Protein AF-A0A2M7XCC7-F1 (afdb_monomer)

Solvent-accessible surface area (backbone atoms only — not comparable to full-atom values): 16297 Å² total; per-residue (Å²): 98,42,43,76,58,73,60,36,47,63,68,57,46,68,71,73,46,65,70,34,27,35,33,34,63,48,34,37,63,40,42,64,47,74,39,83,90,59,36,34,39,36,31,23,41,64,35,72,73,62,37,83,83,49,57,28,32,24,52,46,46,44,51,40,42,47,73,37,49,55,54,71,61,25,76,86,68,84,54,78,68,50,70,41,33,38,71,46,49,73,50,51,28,44,35,52,38,38,66,77,42,32,85,67,49,32,76,66,74,48,67,53,52,53,52,52,53,55,49,50,33,59,32,57,44,44,71,36,53,43,75,64,65,72,81,40,64,66,57,16,28,47,50,46,34,43,38,57,42,47,55,35,48,73,71,50,53,59,79,68,41,50,43,67,62,41,48,52,35,32,54,56,30,37,54,36,47,53,31,36,63,68,77,65,46,62,68,48,85,78,50,32,47,61,47,81,77,46,78,59,88,70,32,36,32,31,34,68,71,24,94,41,20,41,27,48,38,30,67,70,62,52,43,23,37,33,39,45,47,76,45,96,87,73,26,28,35,44,39,41,38,43,44,60,76,91,82,44,91,62,67,46,52,62,51,35,52,53,49,27,73,76,39,60,72,20,40,51,47,69,34,74,45,42,31,26,12,84,93,40,78,21,29,87,56,51,73,67,60,47,49,52,52,52,52,53,49,39,59,75,69,64,63,69,71,131

Mean predicted aligned error: 4.24 Å

Organism: NCBI:txid1975035

Foldseek 3Di:
DQQLDAAAAPVCCLVVDQQQEEEFERNHQADWDADLVSNYTYQYQFHDDQLVVDFQSLVVLLVVLLVCSVCSSQVPVPHDHHYDDNAQAPSVLSSVLCVVVVVVSNVVPQVLNVLQSVVCRVCVSQVLQDQDDQPPQSNQLNCQLQVLVQVCVVVLVRVVSDPVSSVVSSVSSSVLSVCSSVVNTDGDGFDQDWAFPDDAQLETEIETPTPNVSNVCNVVVRQWYWYWDAHPVRAIKIKTFGHPVPPFDDQQVQLQVVVCVVPVQLPWDTDRGIIISPVGPHHPDDPVRSVVSSNVSCVVVVRHRD

Structure (mmCIF, N/CA/C/O backbone):
data_AF-A0A2M7XCC7-F1
#
_entry.id   AF-A0A2M7XCC7-F1
#
loop_
_atom_site.group_PDB
_atom_site.id
_atom_site.type_symbol
_atom_site.label_atom_id
_atom_site.label_alt_id
_atom_site.label_comp_id
_atom_site.label_asym_id
_atom_site.label_entity_id
_atom_site.label_seq_id
_atom_site.pdbx_PDB_ins_code
_atom_site.Cartn_x
_atom_site.Cartn_y
_atom_site.Cartn_z
_atom_site.occupancy
_atom_site.B_iso_or_equiv
_atom_site.auth_seq_id
_atom_site.auth_comp_id
_atom_site.auth_asym_id
_atom_site.auth_atom_id
_atom_site.pdbx_PDB_model_num
ATOM 1 N N . MET A 1 1 ? 14.513 4.411 -1.130 1.00 94.12 1 MET A N 1
ATOM 2 C CA . MET A 1 1 ? 13.736 4.013 0.065 1.00 94.12 1 MET A CA 1
ATOM 3 C C . MET A 1 1 ? 14.038 4.968 1.201 1.00 94.12 1 MET A C 1
ATOM 5 O O . MET A 1 1 ? 15.196 5.079 1.578 1.00 94.12 1 MET A O 1
ATOM 9 N N . GLU A 1 2 ? 13.027 5.642 1.743 1.00 95.38 2 GLU A N 1
ATOM 10 C CA . GLU A 1 2 ? 13.169 6.549 2.893 1.00 95.38 2 GLU A CA 1
ATOM 11 C C . GLU A 1 2 ? 12.042 6.327 3.929 1.00 95.38 2 GLU A C 1
ATOM 13 O O . GLU A 1 2 ? 11.215 7.210 4.157 1.00 95.38 2 GLU A O 1
ATOM 18 N N . PRO A 1 3 ? 11.978 5.151 4.579 1.00 92.25 3 PRO A N 1
ATOM 19 C CA . PRO A 1 3 ? 10.887 4.784 5.498 1.00 92.25 3 PRO A CA 1
ATOM 20 C C . PRO A 1 3 ? 10.774 5.661 6.756 1.00 92.25 3 PRO A C 1
ATOM 22 O O . PRO A 1 3 ? 9.736 5.703 7.420 1.00 92.25 3 PRO A O 1
ATOM 25 N N . THR A 1 4 ? 11.834 6.388 7.110 1.00 91.25 4 THR A N 1
ATOM 26 C CA . THR A 1 4 ? 11.829 7.343 8.227 1.00 91.25 4 THR A CA 1
ATOM 27 C C . THR A 1 4 ? 11.300 8.718 7.834 1.00 91.25 4 THR A C 1
ATOM 29 O O . THR A 1 4 ? 10.984 9.515 8.721 1.00 91.25 4 THR A O 1
ATOM 32 N N . ARG A 1 5 ? 11.179 9.015 6.533 1.00 90.31 5 ARG A N 1
ATOM 33 C CA . ARG A 1 5 ? 10.770 10.337 6.072 1.00 90.31 5 ARG A CA 1
ATOM 34 C C . ARG A 1 5 ? 9.254 10.500 6.174 1.00 90.31 5 ARG A C 1
ATOM 36 O O . ARG A 1 5 ? 8.508 9.692 5.616 1.00 90.31 5 ARG A O 1
ATOM 43 N N . PRO A 1 6 ? 8.770 11.548 6.861 1.00 87.56 6 PRO A N 1
ATOM 44 C CA . PRO A 1 6 ? 7.350 11.853 6.858 1.00 87.56 6 PRO A CA 1
ATOM 45 C C . PRO A 1 6 ? 6.895 12.289 5.454 1.00 87.56 6 PRO A C 1
ATOM 47 O O . PRO A 1 6 ? 7.698 12.859 4.708 1.00 87.56 6 PRO A O 1
ATOM 50 N N . PRO A 1 7 ? 5.611 12.085 5.103 1.00 89.56 7 PRO A N 1
ATOM 51 C CA . PRO A 1 7 ? 5.067 12.562 3.837 1.00 89.56 7 PRO A CA 1
ATOM 52 C C . PRO A 1 7 ? 5.284 14.067 3.660 1.00 89.56 7 PRO A C 1
ATOM 54 O O . PRO A 1 7 ? 5.027 14.849 4.579 1.00 89.56 7 PRO A O 1
ATOM 57 N N . MET A 1 8 ? 5.730 14.482 2.477 1.00 93.88 8 MET A N 1
ATOM 58 C CA . MET A 1 8 ? 5.941 15.896 2.148 1.00 93.88 8 MET A CA 1
ATOM 59 C C . MET A 1 8 ? 4.836 16.448 1.251 1.00 93.88 8 MET A C 1
ATOM 61 O O . MET A 1 8 ? 4.113 15.696 0.612 1.00 93.88 8 MET A O 1
ATOM 65 N N . ASN A 1 9 ? 4.682 17.770 1.186 1.00 95.81 9 ASN A N 1
ATOM 66 C CA . ASN A 1 9 ? 3.777 18.373 0.204 1.00 95.81 9 ASN A CA 1
ATOM 67 C C . ASN A 1 9 ? 4.432 18.449 -1.190 1.00 95.81 9 ASN A C 1
ATOM 69 O O . ASN A 1 9 ? 5.653 18.359 -1.326 1.00 95.81 9 ASN A O 1
ATOM 73 N N . TRP A 1 10 ? 3.606 18.643 -2.220 1.00 97.38 10 TRP A N 1
ATOM 74 C CA . TRP A 1 10 ? 4.036 18.655 -3.622 1.00 97.38 10 TRP A CA 1
ATOM 75 C C . TRP A 1 10 ? 5.076 19.734 -3.954 1.00 97.38 10 TRP A C 1
ATOM 77 O O . TRP A 1 10 ? 6.045 19.471 -4.665 1.00 97.38 10 TRP A O 1
ATOM 87 N N . GLU A 1 11 ? 4.922 20.942 -3.413 1.00 97.50 11 GLU A N 1
ATOM 88 C CA . GLU A 1 11 ? 5.869 22.032 -3.673 1.00 97.50 11 GLU A CA 1
ATOM 89 C C . GLU A 1 11 ? 7.234 21.754 -3.033 1.00 97.50 11 GLU A C 1
ATOM 91 O O . GLU A 1 11 ? 8.274 21.989 -3.650 1.00 97.50 11 GLU A O 1
ATOM 96 N N . ALA A 1 12 ? 7.247 21.172 -1.831 1.00 97.25 12 ALA A N 1
ATOM 97 C CA . ALA A 1 12 ? 8.473 20.729 -1.183 1.00 97.25 12 ALA A CA 1
ATOM 98 C C . ALA A 1 12 ? 9.170 19.631 -1.997 1.00 97.25 12 ALA A C 1
ATOM 100 O O . ALA A 1 12 ? 10.386 19.696 -2.157 1.00 97.25 12 ALA A O 1
ATOM 101 N N . PHE A 1 13 ? 8.417 18.679 -2.555 1.00 97.94 13 PHE A N 1
ATOM 102 C CA . PHE A 1 13 ? 8.963 17.618 -3.404 1.00 97.94 13 PHE A CA 1
ATOM 103 C C . PHE A 1 13 ? 9.680 18.180 -4.632 1.00 97.94 13 PHE A C 1
ATOM 105 O O . PHE A 1 13 ? 10.870 17.929 -4.794 1.00 97.94 13 PHE A O 1
ATOM 112 N N . LYS A 1 14 ? 9.013 19.030 -5.423 1.00 97.69 14 LYS A N 1
ATOM 113 C CA . LYS A 1 14 ? 9.625 19.674 -6.601 1.00 97.69 14 LYS A CA 1
ATOM 114 C C . LYS A 1 14 ? 10.847 20.532 -6.271 1.00 97.69 14 LYS A C 1
ATOM 116 O O . LYS A 1 14 ? 11.717 20.713 -7.115 1.00 97.69 14 LYS A O 1
ATOM 121 N N . THR A 1 15 ? 10.876 21.124 -5.078 1.00 97.25 15 THR A N 1
ATOM 122 C CA . THR A 1 15 ? 11.964 22.025 -4.671 1.00 97.25 15 THR A CA 1
ATOM 123 C C . THR A 1 15 ? 13.172 21.262 -4.133 1.00 97.25 15 THR A C 1
ATOM 125 O O . THR A 1 15 ? 14.305 21.689 -4.327 1.00 97.25 15 THR A O 1
ATOM 128 N N . GLN A 1 16 ? 12.937 20.168 -3.405 1.00 97.19 16 GLN A N 1
ATOM 129 C CA . GLN A 1 16 ? 13.980 19.438 -2.681 1.00 97.19 16 GLN A CA 1
ATOM 130 C C . GLN A 1 16 ? 14.526 18.241 -3.458 1.00 97.19 16 GLN A C 1
ATOM 132 O O . GLN A 1 16 ? 15.654 17.830 -3.194 1.00 97.19 16 GLN A O 1
ATOM 137 N N . MET A 1 17 ? 13.735 17.663 -4.363 1.00 97.44 17 MET A N 1
ATOM 138 C CA . MET A 1 17 ? 14.146 16.506 -5.149 1.00 97.44 17 MET A CA 1
ATOM 139 C C . MET A 1 17 ? 14.753 16.933 -6.485 1.00 97.44 17 MET A C 1
ATOM 141 O O . MET A 1 17 ? 14.379 17.967 -7.044 1.00 97.44 17 MET A O 1
ATOM 145 N N . PRO A 1 18 ? 15.716 16.161 -7.010 1.00 96.88 18 PRO A N 1
ATOM 146 C CA . PRO A 1 18 ? 16.275 16.420 -8.328 1.00 96.88 18 PRO A CA 1
ATOM 147 C C . PRO A 1 18 ? 15.218 16.250 -9.428 1.00 96.88 18 PRO A C 1
ATOM 149 O O . PRO A 1 18 ? 14.250 15.503 -9.283 1.00 96.88 18 PRO A O 1
ATOM 152 N N . ARG A 1 19 ? 15.450 16.893 -10.578 1.00 96.00 19 ARG A N 1
ATOM 153 C CA . ARG A 1 19 ? 14.701 16.652 -11.823 1.00 96.00 19 ARG A CA 1
ATOM 154 C C . ARG A 1 19 ? 14.618 15.141 -12.108 1.00 96.00 19 ARG A C 1
ATOM 156 O O . ARG A 1 19 ? 15.577 14.430 -11.829 1.00 96.00 19 ARG A O 1
ATOM 163 N N . ARG A 1 20 ? 13.524 14.678 -12.730 1.00 97.00 20 ARG A N 1
ATOM 164 C CA . ARG A 1 20 ? 13.244 13.246 -13.006 1.00 97.00 20 ARG A CA 1
ATOM 165 C C . ARG A 1 20 ? 12.959 12.439 -11.737 1.00 97.00 20 ARG A C 1
ATOM 167 O O . ARG A 1 20 ? 13.352 11.280 -11.626 1.00 97.00 20 ARG A O 1
ATOM 174 N N . SER A 1 21 ? 12.265 13.063 -10.788 1.00 98.12 21 SER A N 1
ATOM 175 C CA . SER A 1 21 ? 11.851 12.412 -9.547 1.00 98.12 21 SER A CA 1
ATOM 176 C C . SER A 1 21 ? 10.403 11.945 -9.601 1.00 98.12 21 SER A C 1
ATOM 178 O O . SER A 1 21 ? 9.500 12.690 -9.983 1.00 98.12 21 SER A O 1
ATOM 180 N N . ILE A 1 22 ? 10.178 10.713 -9.157 1.00 98.69 22 ILE A N 1
ATOM 181 C CA . ILE A 1 22 ? 8.866 10.082 -9.056 1.00 98.69 22 ILE A CA 1
ATOM 182 C C . ILE A 1 22 ? 8.609 9.740 -7.591 1.00 98.69 22 ILE A C 1
ATOM 184 O O . ILE A 1 22 ? 9.345 8.953 -7.005 1.00 98.69 22 ILE A O 1
ATOM 188 N N . ALA A 1 23 ? 7.572 10.320 -6.998 1.00 98.38 23 ALA A N 1
ATOM 189 C CA . ALA A 1 23 ? 7.059 9.922 -5.695 1.00 98.38 23 ALA A CA 1
ATOM 190 C C . ALA A 1 23 ? 5.989 8.842 -5.855 1.00 98.38 23 ALA A C 1
ATOM 192 O O . ALA A 1 23 ? 5.170 8.902 -6.775 1.00 98.38 23 ALA A O 1
ATOM 193 N N . VAL A 1 24 ? 5.997 7.875 -4.942 1.00 97.44 24 VAL A N 1
ATOM 194 C CA . VAL A 1 24 ? 5.058 6.755 -4.933 1.00 97.44 24 VAL A CA 1
ATOM 195 C C . VAL A 1 24 ? 4.422 6.614 -3.554 1.00 97.44 24 VAL A C 1
ATOM 197 O O . VAL A 1 24 ? 5.097 6.729 -2.530 1.00 97.44 24 VAL A O 1
ATOM 200 N N . ASP A 1 25 ? 3.122 6.357 -3.567 1.00 93.62 25 ASP A N 1
ATOM 201 C CA . ASP A 1 25 ? 2.304 5.829 -2.482 1.00 93.62 25 ASP A CA 1
ATOM 202 C C . ASP A 1 25 ? 2.473 6.530 -1.125 1.00 93.62 25 ASP A C 1
ATOM 204 O O . ASP A 1 25 ? 2.957 6.019 -0.112 1.00 93.62 25 ASP A O 1
ATOM 208 N N . GLY A 1 26 ? 2.067 7.794 -1.105 1.00 90.88 26 GLY A N 1
ATOM 209 C CA . GLY A 1 26 ? 2.053 8.607 0.097 1.00 90.88 26 GLY A CA 1
ATOM 210 C C . GLY A 1 26 ? 3.433 9.083 0.548 1.00 90.88 26 GLY A C 1
ATOM 211 O O . GLY A 1 26 ? 3.539 9.582 1.672 1.00 90.88 26 GLY A O 1
ATOM 212 N N . PHE A 1 27 ? 4.473 8.979 -0.289 1.00 95.38 27 PHE A N 1
ATOM 213 C CA . PHE A 1 27 ? 5.706 9.756 -0.114 1.00 95.38 27 PHE A CA 1
ATOM 214 C C . PHE A 1 27 ? 5.421 11.267 -0.203 1.00 95.38 27 PHE A C 1
ATOM 216 O O . PHE A 1 27 ? 5.926 12.060 0.598 1.00 95.38 27 PHE A O 1
ATOM 223 N N . VAL A 1 28 ? 4.537 11.659 -1.126 1.00 95.75 28 VAL A N 1
ATOM 224 C CA . VAL A 1 28 ? 3.957 13.004 -1.202 1.00 95.75 28 VAL A CA 1
ATOM 225 C C . VAL A 1 28 ? 2.496 12.948 -0.756 1.00 95.75 28 VAL A C 1
ATOM 227 O O . VAL A 1 28 ? 1.711 12.146 -1.247 1.00 95.75 28 VAL A O 1
ATOM 230 N N . ASN A 1 29 ? 2.115 13.829 0.166 1.00 91.38 29 ASN A N 1
ATOM 231 C CA . ASN A 1 29 ? 0.739 14.016 0.616 1.00 91.38 29 ASN A CA 1
ATOM 232 C C . ASN A 1 29 ? -0.019 14.948 -0.344 1.00 91.38 29 ASN A C 1
ATOM 234 O O . ASN A 1 29 ? -0.296 16.108 -0.027 1.00 91.38 29 ASN A O 1
ATOM 238 N N . ALA A 1 30 ? -0.284 14.456 -1.549 1.00 92.94 30 ALA A N 1
ATOM 239 C CA . ALA A 1 30 ? -1.062 15.134 -2.577 1.00 92.94 30 ALA A CA 1
ATOM 240 C C . ALA A 1 30 ? -1.742 14.084 -3.469 1.00 92.94 30 ALA A C 1
ATOM 242 O O . ALA A 1 30 ? -1.208 12.981 -3.592 1.00 92.94 30 ALA A O 1
ATOM 243 N N . PRO A 1 31 ? -2.877 14.412 -4.117 1.00 93.38 31 PRO A N 1
ATOM 244 C CA . PRO A 1 31 ? -3.423 13.557 -5.169 1.00 93.38 31 PRO A CA 1
ATOM 245 C C . PRO A 1 31 ? -2.406 13.332 -6.301 1.00 93.38 31 PRO A C 1
ATOM 247 O O . PRO A 1 31 ? -1.411 14.066 -6.383 1.00 93.38 31 PRO A O 1
ATOM 250 N N . PRO A 1 32 ? -2.673 12.384 -7.219 1.00 95.75 32 PRO A N 1
ATOM 251 C CA . PRO A 1 32 ? -1.874 12.215 -8.424 1.00 95.75 32 PRO A CA 1
ATOM 252 C C . PRO A 1 32 ? -1.669 13.537 -9.154 1.00 95.75 32 PRO A C 1
ATOM 254 O O . PRO A 1 32 ? -2.629 14.241 -9.484 1.00 95.75 32 PRO A O 1
ATOM 257 N N . CYS A 1 33 ? -0.413 13.886 -9.401 1.00 96.69 33 CYS A N 1
ATOM 258 C CA . CYS A 1 33 ? -0.049 15.124 -10.074 1.00 96.69 33 CYS A CA 1
ATOM 259 C C . CYS A 1 33 ? 1.326 15.006 -10.731 1.00 96.69 33 CYS A C 1
ATOM 261 O O . CYS A 1 33 ? 2.118 14.115 -10.423 1.00 96.69 33 CYS A O 1
ATOM 263 N N . TYR A 1 34 ? 1.599 15.900 -11.677 1.00 98.00 34 TYR A N 1
ATOM 264 C CA . TYR A 1 34 ? 2.867 15.933 -12.388 1.00 98.00 34 TYR A CA 1
ATOM 265 C C . TYR A 1 34 ? 3.212 17.350 -12.844 1.00 98.00 34 TYR A C 1
ATOM 267 O O . TYR A 1 34 ? 2.345 18.214 -12.981 1.00 98.00 34 TYR A O 1
ATOM 275 N N . ASP A 1 35 ? 4.496 17.573 -13.097 1.00 97.88 35 ASP A N 1
ATOM 276 C CA . ASP A 1 35 ? 5.037 18.779 -13.711 1.00 97.88 35 ASP A CA 1
ATOM 277 C C . ASP A 1 35 ? 6.037 18.365 -14.794 1.00 97.88 35 ASP A C 1
ATOM 279 O O . ASP A 1 35 ? 7.115 17.844 -14.507 1.00 97.88 35 ASP A O 1
ATOM 283 N N . LEU A 1 36 ? 5.675 18.601 -16.057 1.00 96.38 36 LEU A N 1
ATOM 284 C CA . LEU A 1 36 ? 6.498 18.224 -17.207 1.00 96.38 36 LEU A CA 1
ATOM 285 C C . LEU A 1 36 ? 7.754 19.089 -17.353 1.00 96.38 36 LEU A C 1
ATOM 287 O O . LEU A 1 36 ? 8.751 18.624 -17.905 1.00 96.38 36 LEU A O 1
ATOM 291 N N . GLN A 1 37 ? 7.735 20.333 -16.866 1.00 93.75 37 GLN A N 1
ATOM 292 C CA . GLN A 1 37 ? 8.876 21.237 -16.983 1.00 93.75 37 GLN A CA 1
ATOM 293 C C . GLN A 1 37 ? 9.993 20.816 -16.028 1.00 93.75 37 GLN A C 1
ATOM 295 O O . GLN A 1 37 ? 11.162 20.747 -16.428 1.00 93.75 37 GLN A O 1
ATOM 300 N N . SER A 1 38 ? 9.629 20.513 -14.781 1.00 93.56 38 SER A N 1
ATOM 301 C CA . SER A 1 38 ? 10.561 20.027 -13.760 1.00 93.56 38 SER A CA 1
ATOM 302 C C . SER A 1 38 ? 10.715 18.498 -13.753 1.00 93.56 38 SER A C 1
ATOM 304 O O . SER A 1 38 ? 11.597 17.987 -13.070 1.00 93.56 38 SER A O 1
ATOM 306 N N . GLN A 1 39 ? 9.926 17.773 -14.555 1.00 97.00 39 GLN A N 1
ATOM 307 C CA . GLN A 1 39 ? 9.911 16.307 -14.651 1.00 97.00 39 GLN A CA 1
ATOM 308 C C . GLN A 1 39 ? 9.705 15.626 -13.292 1.00 97.00 39 GLN A C 1
ATOM 310 O O . GLN A 1 39 ? 10.425 14.693 -12.939 1.00 97.00 39 GLN A O 1
ATOM 315 N N . HIS A 1 40 ? 8.725 16.115 -12.535 1.00 98.44 40 HIS A N 1
ATOM 316 C CA . HIS A 1 40 ? 8.298 15.512 -11.277 1.00 98.44 40 HIS A CA 1
ATOM 317 C C . HIS A 1 40 ? 6.951 14.827 -11.453 1.00 98.44 40 HIS A C 1
ATOM 319 O O . HIS A 1 40 ? 6.056 15.373 -12.100 1.00 98.44 40 HIS A O 1
ATOM 325 N N . PHE A 1 41 ? 6.795 13.664 -10.830 1.00 98.62 41 PHE A N 1
ATOM 326 C CA . PHE A 1 41 ? 5.562 12.882 -10.851 1.00 98.62 41 PHE A CA 1
ATOM 327 C C . PHE A 1 41 ? 5.233 12.411 -9.438 1.00 98.62 41 PHE A C 1
ATOM 329 O O . PHE A 1 41 ? 6.133 12.086 -8.667 1.00 98.62 41 PHE A O 1
ATOM 336 N N . ASN A 1 42 ? 3.950 12.373 -9.103 1.00 98.31 42 ASN A N 1
ATOM 337 C CA . ASN A 1 42 ? 3.437 11.778 -7.880 1.00 98.31 42 ASN A CA 1
ATOM 338 C C . ASN A 1 42 ? 2.323 10.793 -8.231 1.00 98.31 42 ASN A C 1
ATOM 340 O O . ASN A 1 42 ? 1.317 11.190 -8.824 1.00 98.31 42 ASN A O 1
ATOM 344 N N . PHE A 1 43 ? 2.508 9.537 -7.838 1.00 97.69 43 PHE A N 1
ATOM 345 C CA . PHE A 1 43 ? 1.503 8.487 -7.928 1.00 97.69 43 PHE A CA 1
ATOM 346 C C . PHE A 1 43 ? 1.076 8.120 -6.517 1.00 97.69 43 PHE A C 1
ATOM 348 O O . PHE A 1 43 ? 1.854 7.546 -5.762 1.00 97.69 43 PHE A O 1
ATOM 355 N N . ASP A 1 44 ? -0.144 8.489 -6.158 1.00 94.38 44 ASP A N 1
ATOM 356 C CA . ASP A 1 44 ? -0.708 8.230 -4.841 1.00 94.38 44 ASP A CA 1
ATOM 357 C C . ASP A 1 44 ? -2.216 8.035 -4.965 1.00 94.38 44 ASP A C 1
ATOM 359 O O . ASP A 1 44 ? -2.858 8.575 -5.863 1.00 94.38 44 ASP A O 1
ATOM 363 N N . HIS A 1 45 ? -2.804 7.263 -4.067 1.00 90.38 45 HIS A N 1
ATOM 364 C CA . HIS A 1 45 ? -4.259 7.121 -3.996 1.00 90.38 45 HIS A CA 1
ATOM 365 C C . HIS A 1 45 ? -4.816 7.341 -2.583 1.00 90.38 45 HIS A C 1
ATOM 367 O O . HIS A 1 45 ? -6.009 7.152 -2.327 1.00 90.38 45 HIS A O 1
ATOM 373 N N . HIS A 1 46 ? -3.944 7.735 -1.657 1.00 86.44 46 HIS A N 1
ATOM 374 C CA . HIS A 1 46 ? -4.262 7.999 -0.265 1.00 86.44 46 HIS A CA 1
ATOM 375 C C . HIS A 1 46 ? -4.809 9.413 -0.052 1.00 86.44 46 HIS A C 1
ATOM 377 O O . HIS A 1 46 ? -5.596 9.627 0.875 1.00 86.44 46 HIS A O 1
ATOM 383 N N . ALA A 1 47 ? -4.423 10.361 -0.908 1.00 84.50 47 ALA A N 1
ATOM 384 C CA . ALA A 1 47 ? -4.863 11.747 -0.887 1.00 84.50 47 ALA A CA 1
ATOM 385 C C . ALA A 1 47 ? -5.726 12.104 -2.112 1.00 84.50 47 ALA A C 1
ATOM 387 O O . ALA A 1 47 ? -5.434 11.720 -3.241 1.00 84.50 47 ALA A O 1
ATOM 388 N N . GLY A 1 48 ? -6.767 12.920 -1.902 1.00 82.19 48 GLY A N 1
ATOM 389 C CA . GLY A 1 48 ? -7.626 13.450 -2.969 1.00 82.19 48 GLY A CA 1
ATOM 390 C C . GLY A 1 48 ? -9.018 12.804 -3.040 1.00 82.19 48 GLY A C 1
ATOM 391 O O . GLY A 1 48 ? -9.618 12.573 -1.989 1.00 82.19 48 GLY A O 1
ATOM 392 N N . PRO A 1 49 ? -9.580 12.597 -4.254 1.00 83.19 49 PRO A N 1
ATOM 393 C CA . PRO A 1 49 ? -10.835 11.871 -4.459 1.00 83.19 49 PRO A CA 1
ATOM 394 C C . PRO A 1 49 ? -10.962 10.542 -3.683 1.00 83.19 49 PRO A C 1
ATOM 396 O O . PRO A 1 49 ? -9.959 9.945 -3.298 1.00 83.19 49 PRO A O 1
ATOM 399 N N . PRO A 1 50 ? -12.191 10.023 -3.505 1.00 81.44 50 PRO A N 1
ATOM 400 C CA . PRO A 1 50 ? -12.416 8.740 -2.839 1.00 81.44 50 PRO A CA 1
ATOM 401 C C . PRO A 1 50 ? -11.618 7.595 -3.480 1.00 81.44 50 PRO A C 1
ATOM 403 O O . PRO A 1 50 ? -11.629 7.457 -4.706 1.00 81.44 50 PRO A O 1
ATOM 406 N N . ARG A 1 51 ? -11.012 6.714 -2.664 1.00 83.00 51 ARG A N 1
ATOM 407 C CA . ARG A 1 51 ? -10.188 5.573 -3.136 1.00 83.00 51 ARG A CA 1
ATOM 408 C C . ARG A 1 51 ? -10.831 4.749 -4.270 1.00 83.00 51 ARG A C 1
ATOM 410 O O . ARG A 1 51 ? -10.113 4.400 -5.203 1.00 83.00 51 ARG A O 1
ATOM 417 N N . PRO A 1 52 ? -12.152 4.452 -4.276 1.00 84.25 52 PRO A N 1
ATOM 418 C CA . PRO A 1 52 ? -12.772 3.698 -5.372 1.00 84.25 52 PRO A CA 1
ATOM 419 C C . PRO A 1 52 ? -12.735 4.389 -6.743 1.00 84.25 52 PRO A C 1
ATOM 421 O O . PRO A 1 52 ? -12.901 3.713 -7.754 1.00 84.25 52 PRO A O 1
ATOM 424 N N . ALA A 1 53 ? -12.558 5.712 -6.781 1.00 86.56 53 ALA A N 1
ATOM 425 C CA . ALA A 1 53 ? -12.470 6.494 -8.012 1.00 86.56 53 ALA A CA 1
ATOM 426 C C . ALA A 1 53 ? -11.037 6.587 -8.566 1.00 86.56 53 ALA A C 1
ATOM 428 O O . ALA A 1 53 ? -10.848 7.080 -9.676 1.00 86.56 53 ALA A O 1
ATOM 429 N N . MET A 1 54 ? -10.034 6.130 -7.812 1.00 88.94 54 MET A N 1
ATOM 430 C CA . MET A 1 54 ? -8.629 6.153 -8.216 1.00 88.94 54 MET A CA 1
ATOM 431 C C . MET A 1 54 ? -8.132 4.769 -8.612 1.00 88.94 54 MET A C 1
ATOM 433 O O . MET A 1 54 ? -8.740 3.765 -8.260 1.00 88.94 54 MET A O 1
ATOM 437 N N . LEU A 1 55 ? -7.022 4.713 -9.346 1.00 94.88 55 LEU A N 1
ATOM 438 C CA . LEU A 1 55 ? -6.183 3.518 -9.476 1.00 94.88 55 LEU A CA 1
ATOM 439 C C . LEU A 1 55 ? -5.260 3.401 -8.254 1.00 94.88 55 LEU A C 1
ATOM 441 O O . LEU A 1 55 ? -4.932 4.433 -7.667 1.00 94.88 55 LEU A O 1
ATOM 445 N N . SER A 1 56 ? -4.838 2.190 -7.874 1.00 95.88 56 SER A N 1
ATOM 446 C CA . SER A 1 56 ? -3.727 2.055 -6.914 1.00 95.88 56 SER A CA 1
ATOM 447 C C . SER A 1 56 ? -2.450 2.666 -7.498 1.00 95.88 56 SER A C 1
ATOM 449 O O . SER A 1 56 ? -2.357 2.837 -8.722 1.00 95.88 56 SER A O 1
ATOM 451 N N . SER A 1 57 ? -1.469 3.009 -6.665 1.00 97.25 57 SER A N 1
ATOM 452 C CA . SER A 1 57 ? -0.233 3.647 -7.130 1.00 97.25 57 SER A CA 1
ATOM 453 C C . SER A 1 57 ? 0.483 2.753 -8.150 1.00 97.25 57 SER A C 1
ATOM 455 O O . SER A 1 57 ? 0.917 3.250 -9.194 1.00 97.25 57 SER A O 1
ATOM 457 N N . ALA A 1 58 ? 0.479 1.427 -7.958 1.00 98.25 58 ALA A N 1
ATOM 458 C CA . ALA A 1 58 ? 1.039 0.480 -8.927 1.00 98.25 58 ALA A CA 1
ATOM 459 C C . ALA A 1 58 ? 0.346 0.529 -10.286 1.00 98.25 58 ALA A C 1
ATOM 461 O O . ALA A 1 58 ? 1.007 0.476 -11.329 1.00 98.25 58 ALA A O 1
ATOM 462 N N . MET A 1 59 ? -0.984 0.633 -10.300 1.00 97.81 59 MET A N 1
ATOM 463 C CA . MET A 1 59 ? -1.719 0.734 -11.554 1.00 97.81 59 MET A CA 1
ATOM 464 C C . MET A 1 59 ? -1.542 2.087 -12.238 1.00 97.81 59 MET A C 1
ATOM 466 O O . MET A 1 59 ? -1.458 2.131 -13.467 1.00 97.81 59 MET A O 1
ATOM 470 N N . GLN A 1 60 ? -1.419 3.173 -11.474 1.00 98.00 60 GLN A N 1
ATOM 471 C CA . GLN A 1 60 ? -1.058 4.478 -12.027 1.00 98.00 60 GLN A CA 1
ATOM 472 C C . GLN A 1 60 ? 0.322 4.413 -12.696 1.00 98.00 60 GLN A C 1
ATOM 474 O O . GLN A 1 60 ? 0.428 4.693 -13.890 1.00 98.00 60 GLN A O 1
ATOM 479 N N . VAL A 1 61 ? 1.350 3.952 -11.972 1.00 98.44 61 VAL A N 1
ATOM 480 C CA . VAL A 1 61 ? 2.719 3.780 -12.490 1.00 98.44 61 VAL A CA 1
ATOM 481 C C . VAL A 1 61 ? 2.716 2.951 -13.767 1.00 98.44 61 VAL A C 1
ATOM 483 O O . VAL A 1 61 ? 3.288 3.351 -14.779 1.00 98.44 61 VAL A O 1
ATOM 486 N N . ARG A 1 62 ? 2.031 1.807 -13.749 1.00 97.94 62 ARG A N 1
ATOM 487 C CA . ARG A 1 62 ? 1.969 0.909 -14.896 1.00 97.94 62 ARG A CA 1
ATOM 488 C C . ARG A 1 62 ? 1.344 1.560 -16.132 1.00 97.94 62 ARG A C 1
ATOM 490 O O . ARG A 1 62 ? 1.875 1.374 -17.225 1.00 97.94 62 ARG A O 1
ATOM 497 N N . SER A 1 63 ? 0.249 2.305 -15.968 1.00 97.69 63 SER A N 1
ATOM 498 C CA . SER A 1 63 ? -0.380 3.041 -17.073 1.00 97.69 63 SER A CA 1
ATOM 499 C C . SER A 1 63 ? 0.575 4.086 -17.644 1.00 97.69 63 SER A C 1
ATOM 501 O O . SER A 1 63 ? 0.784 4.144 -18.846 1.00 97.69 63 SER A O 1
ATOM 503 N N . TRP A 1 64 ? 1.233 4.859 -16.782 1.00 98.19 64 TRP A N 1
ATOM 504 C CA . TRP A 1 64 ? 2.156 5.899 -17.226 1.00 98.19 64 TRP A CA 1
ATOM 505 C C . TRP A 1 64 ? 3.406 5.338 -17.910 1.00 98.19 64 TRP A C 1
ATOM 507 O O . TRP A 1 64 ? 3.892 5.918 -18.878 1.00 98.19 64 TRP A O 1
ATOM 517 N N . ILE A 1 65 ? 3.921 4.195 -17.451 1.00 97.81 65 ILE A N 1
ATOM 518 C CA . ILE A 1 65 ? 5.008 3.483 -18.134 1.00 97.81 65 ILE A CA 1
ATOM 519 C C . ILE A 1 65 ? 4.563 3.022 -19.529 1.00 97.81 65 ILE A C 1
ATOM 521 O O . ILE A 1 65 ? 5.327 3.190 -20.478 1.00 97.81 65 ILE A O 1
ATOM 525 N N . HIS A 1 66 ? 3.345 2.483 -19.665 1.00 97.12 66 HIS A N 1
ATOM 526 C CA . HIS A 1 66 ? 2.766 2.137 -20.970 1.00 97.12 66 HIS A CA 1
ATOM 527 C C . HIS A 1 66 ? 2.675 3.361 -21.894 1.00 97.12 66 HIS A C 1
ATOM 529 O O . HIS A 1 66 ? 3.053 3.277 -23.060 1.00 97.12 66 HIS A O 1
ATOM 535 N N . ASP A 1 67 ? 2.281 4.510 -21.344 1.00 96.88 67 ASP A N 1
ATOM 536 C CA . ASP A 1 67 ? 2.134 5.776 -22.073 1.00 96.88 67 ASP A CA 1
ATOM 537 C C . ASP A 1 67 ? 3.472 6.500 -22.346 1.00 96.88 67 ASP A C 1
ATOM 539 O O . ASP A 1 67 ? 3.490 7.607 -22.886 1.00 96.88 67 ASP A O 1
ATOM 543 N N . GLY A 1 68 ? 4.612 5.889 -22.005 1.00 95.88 68 GLY A N 1
ATOM 544 C CA . GLY A 1 68 ? 5.939 6.402 -22.351 1.00 95.88 68 GLY A CA 1
ATOM 545 C C . GLY A 1 68 ? 6.596 7.297 -21.297 1.00 95.88 68 GLY A C 1
ATOM 546 O O . GLY A 1 68 ? 7.533 8.025 -21.627 1.00 95.88 68 GLY A O 1
ATOM 547 N N . LEU A 1 69 ? 6.180 7.233 -20.024 1.00 97.31 69 LEU A N 1
ATOM 548 C CA . LEU A 1 69 ? 6.816 7.972 -18.918 1.00 97.31 69 LEU A CA 1
ATOM 549 C C . LEU A 1 69 ? 8.339 7.797 -18.902 1.00 97.31 69 LEU A C 1
ATOM 551 O O . LEU A 1 69 ? 9.081 8.769 -18.789 1.00 97.31 69 LEU A O 1
ATOM 555 N N . LEU A 1 70 ? 8.819 6.562 -19.034 1.00 95.62 70 LEU A N 1
ATOM 556 C CA . LEU A 1 70 ? 10.255 6.291 -19.003 1.00 95.62 70 LEU A CA 1
ATOM 557 C C . LEU A 1 70 ? 10.964 6.744 -20.281 1.00 95.62 70 LEU A C 1
ATOM 559 O O . LEU A 1 70 ? 12.105 7.172 -20.198 1.00 95.62 70 LEU A O 1
ATOM 563 N N . THR A 1 71 ? 10.283 6.762 -21.429 1.00 94.00 71 THR A N 1
ATOM 564 C CA . THR A 1 71 ? 10.808 7.381 -22.659 1.00 94.00 71 THR A CA 1
ATOM 565 C C . THR A 1 71 ? 10.973 8.894 -22.499 1.00 94.00 71 THR A C 1
ATOM 567 O O . THR A 1 71 ? 11.935 9.468 -22.999 1.00 94.00 71 THR A O 1
ATOM 570 N N . LEU A 1 72 ? 10.061 9.553 -21.777 1.00 94.88 72 LEU A N 1
ATOM 571 C CA . LEU A 1 72 ? 10.164 10.979 -21.458 1.00 94.88 72 LEU A CA 1
ATOM 572 C C . LEU A 1 72 ? 11.317 11.278 -20.486 1.00 94.88 72 LEU A C 1
ATOM 574 O O . LEU A 1 72 ? 11.991 12.303 -20.614 1.00 94.88 72 LEU A O 1
ATOM 578 N N . LEU A 1 73 ? 11.498 10.430 -19.473 1.00 95.62 73 LEU A N 1
ATOM 579 C CA . LEU A 1 73 ? 12.479 10.654 -18.411 1.00 95.62 73 LEU A CA 1
ATOM 580 C C . LEU A 1 73 ? 13.894 10.212 -18.795 1.00 95.62 73 LEU A C 1
ATOM 582 O O . LEU A 1 73 ? 14.853 10.858 -18.370 1.00 95.62 73 LEU A O 1
ATOM 586 N N . MET A 1 74 ? 14.004 9.174 -19.624 1.00 92.69 74 MET A N 1
ATOM 587 C CA . MET A 1 74 ? 15.252 8.587 -20.112 1.00 92.69 74 MET A CA 1
ATOM 588 C C . MET A 1 74 ? 15.261 8.537 -21.650 1.00 92.69 74 MET A C 1
ATOM 590 O O . MET A 1 74 ? 15.189 7.452 -22.234 1.00 92.69 74 MET A O 1
ATOM 594 N N . PRO A 1 75 ? 15.282 9.691 -22.344 1.00 86.25 75 PRO A N 1
ATOM 595 C CA . PRO A 1 75 ? 15.217 9.723 -23.802 1.00 86.25 75 PRO A CA 1
ATOM 596 C C . PRO A 1 75 ? 16.423 9.065 -24.484 1.00 86.25 75 PRO A C 1
ATOM 598 O O . PRO A 1 75 ? 16.271 8.579 -25.605 1.00 86.25 75 PRO A O 1
ATOM 601 N N . THR A 1 76 ? 17.601 9.037 -23.846 1.00 86.88 76 THR A N 1
ATOM 602 C CA . THR A 1 76 ? 18.775 8.315 -24.370 1.00 86.88 76 THR A CA 1
ATOM 603 C C . THR A 1 76 ? 18.967 6.954 -23.710 1.00 86.88 76 THR A C 1
ATOM 605 O O . THR A 1 76 ? 19.667 6.114 -24.268 1.00 86.88 76 THR A O 1
ATOM 608 N N . GLY A 1 77 ? 18.325 6.723 -22.561 1.00 82.81 77 GLY A N 1
ATOM 609 C CA . GLY A 1 77 ? 18.368 5.464 -21.814 1.00 82.81 77 GLY A CA 1
ATOM 610 C C . GLY A 1 77 ? 19.481 5.391 -20.764 1.00 82.81 77 GLY A C 1
ATOM 611 O O . GLY A 1 77 ? 19.477 4.470 -19.956 1.00 82.81 77 GLY A O 1
ATOM 612 N N . ASP A 1 78 ? 20.384 6.375 -20.737 1.00 83.06 78 ASP A N 1
ATOM 613 C CA . ASP A 1 78 ? 21.517 6.442 -19.797 1.00 83.06 78 ASP A CA 1
ATOM 614 C C . ASP A 1 78 ? 21.239 7.373 -18.605 1.00 83.06 78 ASP A C 1
ATOM 616 O O . ASP A 1 78 ? 22.100 7.625 -17.761 1.00 83.06 78 ASP A O 1
ATOM 620 N N . GLU A 1 79 ? 20.044 7.953 -18.556 1.00 89.62 79 GLU A N 1
ATOM 621 C CA . GLU A 1 79 ? 19.687 8.946 -17.559 1.00 89.62 79 GLU A CA 1
ATOM 622 C C . GLU A 1 79 ? 19.146 8.329 -16.278 1.00 89.62 79 GLU A C 1
ATOM 624 O O . GLU A 1 79 ? 18.319 7.424 -16.294 1.00 89.62 79 GLU A O 1
ATOM 629 N N . GLU A 1 80 ? 19.565 8.884 -15.144 1.00 90.62 80 GLU A N 1
ATOM 630 C CA . GLU A 1 80 ? 19.047 8.463 -13.851 1.00 90.62 80 GLU A CA 1
ATOM 631 C C . GLU A 1 80 ? 17.619 8.991 -13.630 1.00 90.62 80 GLU A C 1
ATOM 633 O O . GLU A 1 80 ? 17.316 10.167 -13.875 1.00 90.62 80 GLU A O 1
ATOM 638 N N . VAL A 1 81 ? 16.744 8.103 -13.152 1.00 95.12 81 VAL A N 1
ATOM 639 C CA . VAL A 1 81 ? 15.396 8.415 -12.666 1.00 95.12 81 VAL A CA 1
ATOM 640 C C . VAL A 1 81 ? 15.349 8.097 -11.184 1.00 95.12 81 VAL A C 1
ATOM 642 O O . VAL A 1 81 ? 15.649 6.978 -10.767 1.00 95.12 81 VAL A O 1
ATOM 645 N N . HIS A 1 82 ? 14.941 9.073 -10.381 1.00 96.81 82 HIS A N 1
ATOM 646 C CA . HIS A 1 82 ? 14.910 8.929 -8.932 1.00 96.81 82 HIS A CA 1
ATOM 647 C C . HIS A 1 82 ? 13.505 8.537 -8.484 1.00 96.81 82 HIS A C 1
ATOM 649 O O . HIS A 1 82 ? 12.559 9.309 -8.640 1.00 96.81 82 HIS A O 1
ATOM 655 N N . VAL A 1 83 ? 13.354 7.342 -7.914 1.00 97.81 83 VAL A N 1
ATOM 656 C CA . VAL A 1 83 ? 12.065 6.873 -7.391 1.00 97.81 83 VAL A CA 1
ATOM 657 C C . VAL A 1 83 ? 12.072 6.910 -5.865 1.00 97.81 83 VAL A C 1
ATOM 659 O O . VAL A 1 83 ? 12.914 6.295 -5.207 1.00 97.81 83 VAL A O 1
ATOM 662 N N . T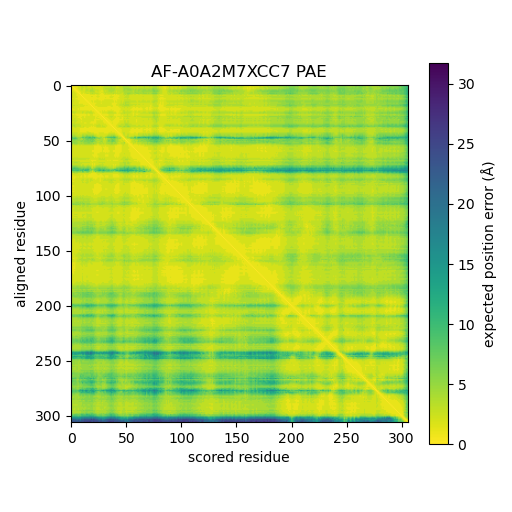RP A 1 84 ? 11.111 7.633 -5.299 1.00 98.00 84 TRP A N 1
ATOM 663 C CA . TRP A 1 84 ? 10.996 7.925 -3.877 1.00 98.00 84 TRP A CA 1
ATOM 664 C C . TRP A 1 84 ? 9.797 7.189 -3.277 1.00 98.00 84 TRP A C 1
ATOM 666 O O . TRP A 1 84 ? 8.656 7.382 -3.693 1.00 98.00 84 TRP A O 1
ATOM 676 N N . MET A 1 85 ? 10.076 6.341 -2.289 1.00 96.50 85 MET A N 1
ATOM 677 C CA . MET A 1 85 ? 9.118 5.456 -1.617 1.00 96.50 85 MET A CA 1
ATOM 678 C C . MET A 1 85 ? 9.446 5.415 -0.119 1.00 96.50 85 MET A C 1
ATOM 680 O O . MET A 1 85 ? 10.629 5.458 0.247 1.00 96.50 85 MET A O 1
ATOM 684 N N . ASN A 1 86 ? 8.433 5.300 0.742 1.00 93.88 86 ASN A N 1
ATOM 685 C CA . ASN A 1 86 ? 8.583 5.242 2.205 1.00 93.88 86 ASN A CA 1
ATOM 686 C C . ASN A 1 86 ? 7.949 4.002 2.868 1.00 93.88 86 ASN A C 1
ATOM 688 O O . ASN A 1 86 ? 7.976 3.905 4.091 1.00 93.88 86 ASN A O 1
ATOM 692 N N . ASP A 1 87 ? 7.429 3.052 2.095 1.00 93.44 87 ASP A N 1
ATOM 693 C CA . ASP A 1 87 ? 6.899 1.769 2.579 1.00 93.44 87 ASP A CA 1
ATOM 694 C C . ASP A 1 87 ? 7.332 0.645 1.615 1.00 93.44 87 ASP A C 1
ATOM 696 O O . ASP A 1 87 ? 7.991 0.909 0.609 1.00 93.44 87 ASP A O 1
ATOM 700 N N . CYS A 1 88 ? 7.026 -0.611 1.923 1.00 96.44 88 CYS A N 1
ATOM 701 C CA . CYS A 1 88 ? 7.310 -1.769 1.071 1.00 96.44 88 CYS A CA 1
ATOM 702 C C . CYS A 1 88 ? 6.112 -2.717 0.933 1.00 96.44 88 CYS A C 1
ATOM 704 O O . CYS A 1 88 ? 6.280 -3.924 0.734 1.00 96.44 88 CYS A O 1
ATOM 706 N N . ASP A 1 89 ? 4.904 -2.175 1.067 1.00 95.62 89 ASP A N 1
ATOM 707 C CA . ASP A 1 89 ? 3.670 -2.935 0.926 1.00 95.62 89 ASP A CA 1
ATOM 708 C C . ASP A 1 89 ? 3.453 -3.468 -0.510 1.00 95.62 89 ASP A C 1
ATOM 710 O O . ASP A 1 89 ? 4.229 -3.160 -1.422 1.00 95.62 89 ASP A O 1
ATOM 714 N N . PRO A 1 90 ? 2.432 -4.315 -0.742 1.00 97.38 90 PRO A N 1
ATOM 715 C CA . PRO A 1 90 ? 2.193 -4.905 -2.055 1.00 97.38 90 PRO A CA 1
ATOM 716 C C . PRO A 1 90 ? 2.014 -3.903 -3.209 1.00 97.38 90 PRO A C 1
ATOM 718 O O . PRO A 1 90 ? 2.398 -4.230 -4.335 1.00 97.38 90 PRO A O 1
ATOM 721 N N . ASP A 1 91 ? 1.447 -2.715 -2.968 1.00 97.56 91 ASP A N 1
ATOM 722 C CA . ASP A 1 91 ? 1.257 -1.701 -4.014 1.00 97.56 91 ASP A CA 1
ATOM 723 C C . ASP A 1 91 ? 2.593 -1.017 -4.341 1.00 97.56 91 ASP A C 1
ATOM 725 O O . ASP A 1 91 ? 2.983 -0.919 -5.510 1.00 97.56 91 ASP A O 1
ATOM 729 N N . VAL A 1 92 ? 3.387 -0.678 -3.320 1.00 98.06 92 VAL A N 1
ATOM 730 C CA . VAL A 1 92 ? 4.752 -0.165 -3.517 1.00 98.06 92 VAL A CA 1
ATOM 731 C C . VAL A 1 92 ? 5.656 -1.200 -4.192 1.00 98.06 92 VAL A C 1
ATOM 733 O O . VAL A 1 92 ? 6.426 -0.861 -5.095 1.00 98.06 92 VAL A O 1
ATOM 736 N N . ALA A 1 93 ? 5.542 -2.477 -3.825 1.00 98.56 93 ALA A N 1
ATOM 737 C CA . ALA A 1 93 ? 6.317 -3.553 -4.434 1.00 98.56 93 ALA A CA 1
ATOM 738 C C . ALA A 1 93 ? 6.013 -3.740 -5.922 1.00 98.56 93 ALA A C 1
ATOM 740 O O . ALA A 1 93 ? 6.931 -3.975 -6.712 1.00 98.56 93 ALA A O 1
ATOM 741 N N . LEU A 1 94 ? 4.755 -3.568 -6.335 1.00 98.50 94 LEU A N 1
ATOM 742 C CA . LEU A 1 94 ? 4.413 -3.560 -7.755 1.00 98.50 94 LEU A CA 1
ATOM 743 C C . LEU A 1 94 ? 4.883 -2.293 -8.476 1.00 98.50 94 LEU A C 1
ATOM 745 O O . LEU A 1 94 ? 5.290 -2.402 -9.633 1.00 98.50 94 LEU A O 1
ATOM 749 N N . CYS A 1 95 ? 4.890 -1.123 -7.825 1.00 98.69 95 CYS A N 1
ATOM 750 C CA . CYS A 1 95 ? 5.525 0.075 -8.385 1.00 98.69 95 CYS A CA 1
ATOM 751 C C . CYS A 1 95 ? 7.014 -0.171 -8.659 1.00 98.69 95 CYS A C 1
ATOM 753 O O . CYS A 1 95 ? 7.486 0.055 -9.773 1.00 98.69 95 CYS A O 1
ATOM 755 N N . TYR A 1 96 ? 7.742 -0.681 -7.661 1.00 98.56 96 TYR A N 1
ATOM 756 C CA . TYR A 1 96 ? 9.154 -1.040 -7.787 1.00 98.56 96 TYR A CA 1
ATOM 757 C C . TYR A 1 96 ? 9.381 -2.033 -8.932 1.00 98.56 96 TYR A C 1
ATOM 759 O O . TYR A 1 96 ? 10.194 -1.774 -9.822 1.00 98.56 96 TYR A O 1
ATOM 767 N N . TYR A 1 97 ? 8.606 -3.123 -8.968 1.00 98.69 97 TYR A N 1
ATOM 768 C CA . TYR A 1 97 ? 8.688 -4.107 -10.046 1.00 98.69 97 TYR A CA 1
ATOM 769 C C . TYR A 1 97 ? 8.447 -3.473 -11.421 1.00 98.69 97 TYR A C 1
ATOM 771 O O . TYR A 1 97 ? 9.189 -3.757 -12.359 1.00 98.69 97 TYR A O 1
ATOM 779 N N . ALA A 1 98 ? 7.450 -2.590 -11.541 1.00 98.50 98 ALA A N 1
ATOM 780 C CA . ALA A 1 98 ? 7.117 -1.914 -12.789 1.00 98.50 98 ALA A CA 1
ATOM 781 C C . ALA A 1 98 ? 8.254 -1.034 -13.316 1.00 98.50 98 ALA A C 1
ATOM 783 O O . ALA A 1 98 ? 8.492 -1.035 -14.521 1.00 98.50 98 ALA A O 1
ATOM 784 N N . PHE A 1 99 ? 8.970 -0.325 -12.440 1.00 97.56 99 PHE A N 1
ATOM 785 C CA . PHE A 1 99 ? 10.124 0.478 -12.847 1.00 97.56 99 PHE A CA 1
ATOM 786 C C . PHE A 1 99 ? 11.313 -0.388 -13.266 1.00 97.56 99 PHE A C 1
ATOM 788 O O . PHE A 1 99 ? 11.891 -0.144 -14.321 1.00 97.56 99 PHE A O 1
ATOM 795 N N . VAL A 1 100 ? 11.652 -1.422 -12.490 1.00 96.25 100 VAL A N 1
ATOM 796 C CA . VAL A 1 100 ? 12.816 -2.284 -12.774 1.00 96.25 100 VAL A CA 1
ATOM 797 C C . VAL A 1 100 ? 12.586 -3.167 -14.007 1.00 96.25 100 VAL A C 1
ATOM 799 O O . VAL A 1 100 ? 13.482 -3.344 -14.826 1.00 96.25 100 VAL A O 1
ATOM 802 N N . HIS A 1 101 ? 11.368 -3.681 -14.184 1.00 97.00 101 HIS A N 1
ATOM 803 C CA . HIS A 1 101 ? 10.993 -4.589 -15.275 1.00 97.00 101 HIS A CA 1
ATOM 804 C C . HIS A 1 101 ? 10.120 -3.893 -16.323 1.00 97.00 101 HIS A C 1
ATOM 806 O O . HIS A 1 101 ? 9.238 -4.506 -16.938 1.00 97.00 101 HIS A O 1
ATOM 812 N N . HIS A 1 102 ? 10.355 -2.597 -16.545 1.00 95.69 102 HIS A N 1
ATOM 813 C CA . HIS A 1 102 ? 9.494 -1.767 -17.385 1.00 95.69 102 HIS A CA 1
ATOM 814 C C . HIS A 1 102 ? 9.329 -2.309 -18.809 1.00 95.69 102 HIS A C 1
ATOM 816 O O . HIS A 1 102 ? 8.261 -2.173 -19.392 1.00 95.69 102 HIS A O 1
ATOM 822 N N . PHE A 1 103 ? 10.338 -2.976 -19.372 1.00 94.56 103 PHE A N 1
ATOM 823 C CA . PHE A 1 103 ? 10.278 -3.558 -20.717 1.00 94.56 103 PHE A CA 1
ATOM 824 C C . PHE A 1 103 ? 9.273 -4.720 -20.830 1.00 94.56 103 PHE A C 1
ATOM 826 O O . PHE A 1 103 ? 8.712 -4.940 -21.901 1.00 94.56 103 PHE A O 1
ATOM 833 N N . ILE A 1 104 ? 9.007 -5.439 -19.733 1.00 95.69 104 ILE A N 1
ATOM 834 C CA . ILE A 1 104 ? 7.993 -6.507 -19.668 1.00 95.69 104 ILE A CA 1
ATOM 835 C C . ILE A 1 104 ? 6.622 -5.921 -19.316 1.00 95.69 104 ILE A C 1
ATOM 837 O O . ILE A 1 104 ? 5.589 -6.389 -19.800 1.00 95.69 104 ILE A O 1
ATOM 841 N N . VAL A 1 105 ? 6.605 -4.894 -18.464 1.00 96.38 105 VAL A N 1
ATOM 842 C CA . VAL A 1 105 ? 5.375 -4.294 -17.936 1.00 96.38 105 VAL A CA 1
ATOM 843 C C . VAL A 1 105 ? 4.712 -3.348 -18.942 1.00 96.38 105 VAL A C 1
ATOM 845 O O . VAL A 1 105 ? 3.487 -3.409 -19.097 1.00 96.38 105 VAL A O 1
ATOM 848 N N . ALA A 1 106 ? 5.500 -2.529 -19.650 1.00 94.81 106 ALA A N 1
ATOM 849 C CA . ALA A 1 106 ? 5.023 -1.493 -20.568 1.00 94.81 106 ALA A CA 1
ATOM 850 C C . ALA A 1 106 ? 4.129 -2.029 -21.694 1.00 94.81 106 ALA A C 1
ATOM 852 O O . ALA A 1 106 ? 3.086 -1.431 -21.927 1.00 94.81 106 ALA A O 1
ATOM 853 N N . PRO A 1 107 ? 4.422 -3.158 -22.371 1.00 94.56 107 PRO A N 1
ATOM 854 C CA . PRO A 1 107 ? 3.576 -3.618 -23.475 1.00 94.56 107 PRO A CA 1
ATOM 855 C C . PRO A 1 107 ? 2.188 -4.119 -23.040 1.00 94.56 107 PRO A C 1
ATOM 857 O O . PRO A 1 107 ? 1.321 -4.316 -23.883 1.00 94.56 107 PRO A O 1
ATOM 860 N N . MET A 1 108 ? 1.975 -4.382 -21.743 1.00 93.62 108 MET A N 1
ATOM 861 C CA . MET A 1 108 ? 0.725 -4.924 -21.182 1.00 93.62 108 MET A CA 1
ATOM 862 C C . MET A 1 108 ? 0.251 -6.269 -21.773 1.00 93.62 108 MET A C 1
ATOM 864 O O . MET A 1 108 ? -0.901 -6.669 -21.595 1.00 93.62 108 MET A O 1
ATOM 868 N N . VAL A 1 109 ? 1.151 -7.012 -22.423 1.00 95.06 109 VAL A N 1
ATOM 869 C CA . VAL A 1 109 ? 0.829 -8.282 -23.098 1.00 95.06 109 VAL A CA 1
ATOM 870 C C . VAL A 1 109 ? 0.920 -9.512 -22.195 1.00 95.06 109 VAL A C 1
ATOM 872 O O . VAL A 1 109 ? 0.390 -10.558 -22.555 1.00 95.06 109 VAL A O 1
ATOM 875 N N . ASN A 1 110 ? 1.579 -9.426 -21.032 1.00 97.00 110 ASN A N 1
ATOM 876 C CA . ASN A 1 110 ? 1.714 -10.568 -20.126 1.00 97.00 110 ASN A CA 1
ATOM 877 C C . ASN A 1 110 ? 0.417 -10.759 -19.301 1.00 97.00 110 ASN A C 1
ATOM 879 O O . ASN A 1 110 ? 0.134 -9.951 -18.409 1.00 97.00 110 ASN A O 1
ATOM 883 N N . PRO A 1 111 ? -0.366 -11.833 -19.535 1.00 96.94 111 PRO A N 1
ATOM 884 C CA . PRO A 1 111 ? -1.646 -12.031 -18.859 1.00 96.94 111 PRO A CA 1
ATOM 885 C C . PRO A 1 111 ? -1.501 -12.335 -17.363 1.00 96.94 111 PRO A C 1
ATOM 887 O O . PRO A 1 111 ? -2.411 -12.032 -16.591 1.00 96.94 111 PRO A O 1
ATOM 890 N N . ALA A 1 112 ? -0.381 -12.917 -16.922 1.00 97.69 112 ALA A N 1
ATOM 891 C CA . ALA A 1 112 ? -0.123 -13.124 -15.502 1.00 97.69 112 ALA A CA 1
ATOM 892 C C . ALA A 1 112 ? 0.033 -11.768 -14.804 1.00 97.69 112 ALA A C 1
ATOM 894 O O . ALA A 1 112 ? -0.714 -11.479 -13.869 1.00 97.69 112 ALA A O 1
ATOM 895 N N . LEU A 1 113 ? 0.890 -10.889 -15.334 1.00 98.25 113 LEU A N 1
ATOM 896 C CA . LEU A 1 113 ? 1.050 -9.531 -14.805 1.00 98.25 113 LEU A CA 1
ATOM 897 C C . LEU A 1 113 ? -0.268 -8.744 -14.849 1.00 98.25 113 LEU A C 1
ATOM 899 O O . LEU A 1 113 ? -0.619 -8.105 -13.863 1.00 98.25 113 LEU A O 1
ATOM 903 N N . ASN A 1 114 ? -1.061 -8.860 -15.922 1.00 97.81 114 ASN A N 1
ATOM 904 C CA . ASN A 1 114 ? -2.396 -8.247 -15.991 1.00 97.81 114 ASN A CA 1
ATOM 905 C C . ASN A 1 114 ? -3.288 -8.654 -14.813 1.00 97.81 114 ASN A C 1
ATOM 907 O O . ASN A 1 114 ? -3.902 -7.794 -14.182 1.00 97.81 114 ASN A O 1
ATOM 911 N N . ARG A 1 115 ? -3.323 -9.953 -14.494 1.00 97.69 115 ARG A N 1
ATOM 912 C CA . ARG A 1 115 ? -4.108 -10.482 -13.372 1.00 97.69 115 ARG A CA 1
ATOM 913 C C . ARG A 1 115 ? -3.586 -10.002 -12.020 1.00 97.69 115 ARG A C 1
ATOM 915 O O . ARG A 1 115 ? -4.395 -9.617 -11.184 1.00 97.69 115 ARG A O 1
ATOM 922 N N . LEU A 1 116 ? -2.269 -10.003 -11.807 1.00 98.50 116 LEU A N 1
ATOM 923 C CA . LEU A 1 116 ? -1.676 -9.585 -10.533 1.00 98.50 116 LEU A CA 1
ATOM 924 C C . LEU A 1 116 ? -1.910 -8.102 -10.247 1.00 98.50 116 LEU A C 1
ATOM 926 O O . LEU A 1 116 ? -2.405 -7.761 -9.177 1.00 98.50 116 LEU A O 1
ATOM 930 N N . PHE A 1 117 ? -1.619 -7.238 -11.219 1.00 98.38 117 PHE A N 1
ATOM 931 C CA . PHE A 1 117 ? -1.847 -5.802 -11.086 1.00 98.38 117 PHE A CA 1
ATOM 932 C C . PHE A 1 117 ? -3.331 -5.484 -10.855 1.00 98.38 117 PHE A C 1
ATOM 934 O O . PHE A 1 117 ? -3.653 -4.725 -9.950 1.00 98.38 117 PHE A O 1
ATOM 941 N N . GLY A 1 118 ? -4.248 -6.116 -11.601 1.00 97.75 118 GLY A N 1
ATOM 942 C CA . GLY A 1 118 ? -5.689 -5.932 -11.387 1.00 97.75 118 GLY A CA 1
ATOM 943 C C . GLY A 1 118 ? -6.176 -6.446 -10.026 1.00 97.75 118 GLY A C 1
ATOM 944 O O . GLY A 1 118 ? -7.072 -5.855 -9.417 1.00 97.75 118 GLY A O 1
ATOM 945 N N . HIS A 1 119 ? -5.576 -7.528 -9.519 1.00 97.19 119 HIS A N 1
ATOM 946 C CA . HIS A 1 119 ? -5.866 -8.039 -8.183 1.00 97.19 119 HIS A CA 1
ATOM 947 C C . HIS A 1 119 ? -5.420 -7.056 -7.094 1.00 97.19 119 HIS A C 1
ATOM 949 O O . HIS A 1 119 ? -6.235 -6.711 -6.239 1.00 97.19 119 HIS A O 1
ATOM 955 N N . VAL A 1 120 ? -4.177 -6.566 -7.144 1.00 96.88 120 VAL A N 1
ATOM 956 C CA . VAL A 1 120 ? -3.669 -5.589 -6.164 1.00 96.88 120 VAL A CA 1
ATOM 957 C C . VAL A 1 120 ? -4.455 -4.284 -6.228 1.00 96.88 120 VAL A C 1
ATOM 959 O O . VAL A 1 120 ? -4.917 -3.821 -5.192 1.00 96.88 120 VAL A O 1
ATOM 962 N N . ASP A 1 121 ? -4.740 -3.773 -7.427 1.00 96.56 121 ASP A N 1
ATOM 963 C CA . ASP A 1 121 ? -5.570 -2.581 -7.635 1.00 96.56 121 ASP A CA 1
ATOM 964 C C . ASP A 1 121 ? -6.946 -2.701 -6.959 1.00 96.56 121 ASP A C 1
ATOM 966 O O . ASP A 1 121 ? -7.426 -1.777 -6.298 1.00 96.56 121 ASP A O 1
ATOM 970 N N . THR A 1 122 ? -7.573 -3.876 -7.067 1.00 93.88 122 THR A N 1
ATOM 971 C CA . THR A 1 122 ? -8.863 -4.159 -6.424 1.00 93.88 122 THR A CA 1
ATOM 972 C C . THR A 1 122 ? -8.744 -4.224 -4.902 1.00 93.88 122 THR A C 1
ATOM 974 O O . THR A 1 122 ? -9.603 -3.694 -4.191 1.00 93.88 122 THR A O 1
ATOM 977 N N . MET A 1 123 ? -7.708 -4.900 -4.401 1.00 92.62 123 MET A N 1
ATOM 978 C CA . MET A 1 123 ? -7.490 -5.096 -2.969 1.00 92.62 123 MET A CA 1
ATOM 979 C C . MET A 1 123 ? -7.165 -3.777 -2.274 1.00 92.62 123 MET A C 1
ATOM 981 O O . MET A 1 123 ? -7.770 -3.453 -1.252 1.00 92.62 123 MET A O 1
ATOM 985 N N . ASP A 1 124 ? -6.259 -2.994 -2.839 1.00 91.75 124 ASP A N 1
ATOM 986 C CA . ASP A 1 124 ? -5.656 -1.851 -2.173 1.00 91.75 124 ASP A CA 1
ATOM 987 C C . ASP A 1 124 ? -6.585 -0.620 -2.120 1.00 91.75 124 ASP A C 1
ATOM 989 O O . ASP A 1 124 ? -6.757 0.015 -1.073 1.00 91.75 124 ASP A O 1
ATOM 993 N N . LYS A 1 125 ? -7.367 -0.358 -3.178 1.00 88.75 125 LYS A N 1
ATOM 994 C CA . LYS A 1 125 ? -8.441 0.665 -3.143 1.00 88.75 125 LYS A CA 1
ATOM 995 C C . LYS A 1 125 ? -9.486 0.419 -2.065 1.00 88.75 125 LYS A C 1
ATOM 997 O O . LYS A 1 125 ? -10.167 1.345 -1.628 1.00 88.75 125 LYS A O 1
ATOM 1002 N N . ARG A 1 126 ? -9.660 -0.845 -1.685 1.00 87.62 126 ARG A N 1
ATOM 1003 C CA . ARG A 1 126 ? -10.642 -1.295 -0.696 1.00 87.62 126 ARG A CA 1
ATOM 1004 C C . ARG A 1 126 ? -9.981 -1.674 0.626 1.00 87.62 126 ARG A C 1
ATOM 1006 O O . ARG A 1 126 ? -10.651 -2.239 1.486 1.00 87.62 126 ARG A O 1
ATOM 1013 N N . ALA A 1 127 ? -8.687 -1.387 0.787 1.00 86.62 127 ALA A N 1
ATOM 1014 C CA . ALA A 1 127 ? -7.893 -1.732 1.960 1.00 86.62 127 ALA A CA 1
ATOM 1015 C C . ALA A 1 127 ? -8.051 -3.196 2.406 1.00 86.62 127 ALA A C 1
ATOM 1017 O O . ALA A 1 127 ? -8.090 -3.486 3.600 1.00 86.62 127 ALA A O 1
ATOM 1018 N N . GLY A 1 128 ? -8.182 -4.118 1.450 1.00 89.25 128 GLY A N 1
ATOM 1019 C CA . GLY A 1 128 ? -8.351 -5.553 1.675 1.00 89.25 128 GLY A CA 1
ATOM 1020 C C . GLY A 1 128 ? -9.774 -6.009 2.018 1.00 89.25 128 GLY A C 1
ATOM 1021 O O . GLY A 1 128 ? -9.997 -7.212 2.156 1.00 89.25 128 GLY A O 1
ATOM 1022 N N . LEU A 1 129 ? -10.753 -5.102 2.131 1.00 88.56 129 LEU A N 1
ATOM 1023 C CA . LEU A 1 129 ? -12.171 -5.452 2.282 1.00 88.56 129 LEU A CA 1
ATOM 1024 C C . LEU A 1 129 ? -12.779 -5.839 0.932 1.00 88.56 129 LEU A C 1
ATOM 1026 O O . LEU A 1 129 ? -13.571 -5.103 0.337 1.00 88.56 129 LEU A O 1
ATOM 1030 N N . VAL A 1 130 ? -12.394 -7.004 0.431 1.00 89.44 130 VAL A N 1
ATOM 1031 C CA . VAL A 1 130 ? -12.966 -7.574 -0.788 1.00 89.44 130 VAL A CA 1
ATOM 1032 C C . VAL A 1 130 ? -13.431 -8.986 -0.488 1.00 89.44 130 VAL A C 1
ATOM 1034 O O . VAL A 1 130 ? -12.681 -9.797 0.055 1.00 89.44 130 VAL A O 1
ATOM 1037 N N . ASP A 1 131 ? -14.681 -9.272 -0.838 1.00 90.25 131 ASP A N 1
ATOM 1038 C CA . ASP A 1 131 ? -15.228 -10.622 -0.787 1.00 90.25 131 ASP A CA 1
ATOM 1039 C C . ASP A 1 131 ? -14.716 -11.420 -1.994 1.00 90.25 131 ASP A C 1
ATOM 1041 O O . ASP A 1 131 ? -15.345 -11.463 -3.051 1.00 90.25 131 ASP A O 1
ATOM 1045 N N . LEU A 1 132 ? -13.508 -11.974 -1.854 1.00 91.50 132 LEU A N 1
ATOM 1046 C CA . LEU A 1 132 ? -12.944 -12.928 -2.805 1.00 91.50 132 LEU A CA 1
ATOM 1047 C C . LEU A 1 132 ? -12.900 -14.330 -2.177 1.00 91.50 132 LEU A C 1
ATOM 1049 O O . LEU A 1 132 ? -12.520 -14.467 -1.005 1.00 91.50 132 LEU A O 1
ATOM 1053 N N . PRO A 1 133 ? -13.229 -15.389 -2.940 1.00 91.69 133 PRO A N 1
ATOM 1054 C CA . PRO A 1 133 ? -13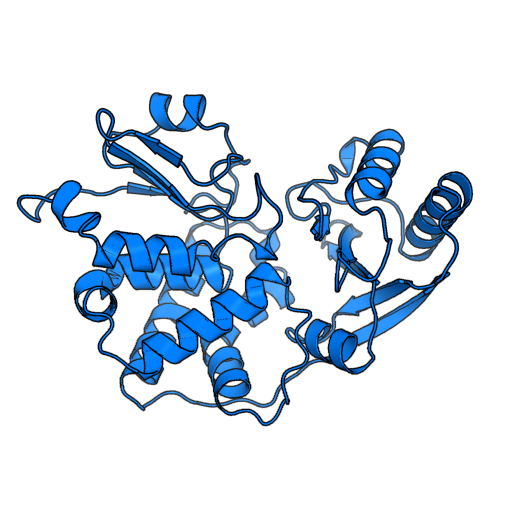.071 -16.764 -2.480 1.00 91.69 133 PRO A CA 1
ATOM 1055 C C . PRO A 1 133 ? -11.609 -17.081 -2.133 1.00 91.69 133 PRO A C 1
ATOM 1057 O O . PRO A 1 133 ? -10.692 -16.737 -2.878 1.00 91.69 133 PRO A O 1
ATOM 1060 N N . ARG A 1 134 ? -11.378 -17.766 -1.004 1.00 91.31 134 ARG A N 1
ATOM 1061 C CA . ARG A 1 134 ? -10.021 -18.137 -0.541 1.00 91.31 134 ARG A CA 1
ATOM 1062 C C . ARG A 1 134 ? -9.308 -19.108 -1.480 1.00 91.31 134 ARG A C 1
ATOM 1064 O O . ARG A 1 134 ? -8.084 -19.173 -1.494 1.00 91.31 134 ARG A O 1
ATOM 1071 N N . ASP A 1 135 ? -10.080 -19.926 -2.179 1.00 92.44 135 ASP A N 1
ATOM 1072 C CA . ASP A 1 135 ? -9.617 -20.938 -3.121 1.00 92.44 135 ASP A CA 1
ATOM 1073 C C . ASP A 1 135 ? -9.366 -20.369 -4.521 1.00 92.44 135 ASP A C 1
ATOM 1075 O O . ASP A 1 135 ? -8.797 -21.064 -5.362 1.00 92.44 135 ASP A O 1
ATOM 1079 N N . MET A 1 136 ? -9.715 -19.099 -4.757 1.00 95.12 136 MET A N 1
ATOM 1080 C CA . MET A 1 136 ? -9.415 -18.418 -6.007 1.00 95.12 136 MET A CA 1
ATOM 1081 C C . MET A 1 136 ? -7.900 -18.394 -6.238 1.00 95.12 136 MET A C 1
ATOM 1083 O O . MET A 1 136 ? -7.127 -17.939 -5.394 1.00 95.12 136 MET A O 1
ATOM 1087 N N . GLU A 1 137 ? -7.478 -18.870 -7.409 1.00 96.00 137 GLU A N 1
ATOM 1088 C CA . GLU A 1 137 ? -6.065 -19.096 -7.732 1.00 96.00 137 GLU A CA 1
ATOM 1089 C C . GLU A 1 137 ? -5.207 -17.841 -7.507 1.00 96.00 137 GLU A C 1
ATOM 1091 O O . GLU A 1 137 ? -4.204 -17.894 -6.795 1.00 96.00 137 GLU A O 1
ATOM 1096 N N . ILE A 1 138 ? -5.654 -16.692 -8.027 1.00 96.56 138 ILE A N 1
ATOM 1097 C CA . ILE A 1 138 ? -4.919 -15.428 -7.910 1.00 96.56 138 ILE A CA 1
ATOM 1098 C C . ILE A 1 138 ? -4.761 -14.968 -6.458 1.00 96.56 138 ILE A C 1
ATOM 1100 O O . ILE A 1 138 ? -3.728 -14.404 -6.120 1.00 96.56 138 ILE A O 1
ATOM 1104 N N . VAL A 1 139 ? -5.728 -15.256 -5.580 1.00 96.31 139 VAL A N 1
ATOM 1105 C CA . VAL A 1 139 ? -5.645 -14.902 -4.154 1.00 96.31 139 VAL A CA 1
ATOM 1106 C C . VAL A 1 139 ? -4.516 -15.697 -3.495 1.00 96.31 139 VAL A C 1
ATOM 1108 O O . VAL A 1 139 ? -3.683 -15.134 -2.788 1.00 96.31 139 VAL A O 1
ATOM 1111 N N . ARG A 1 140 ? -4.425 -17.000 -3.784 1.00 97.62 140 ARG A N 1
ATOM 1112 C CA . ARG A 1 140 ? -3.379 -17.889 -3.250 1.00 97.62 140 ARG A CA 1
ATOM 1113 C C . ARG A 1 140 ? -1.996 -17.616 -3.833 1.00 97.62 140 ARG A C 1
ATOM 1115 O O . ARG A 1 140 ? -0.995 -17.784 -3.135 1.00 97.62 140 ARG A O 1
ATOM 1122 N N . GLN A 1 141 ? -1.938 -17.215 -5.100 1.00 98.19 141 GLN A N 1
ATOM 1123 C CA . GLN A 1 141 ? -0.705 -16.796 -5.766 1.00 98.19 141 GLN A CA 1
ATOM 1124 C C . GLN A 1 141 ? -0.218 -15.453 -5.225 1.00 98.19 141 GLN A C 1
ATOM 1126 O O . GLN A 1 141 ? 0.949 -15.343 -4.869 1.00 98.19 141 GLN A O 1
ATOM 1131 N N . ALA A 1 142 ? -1.102 -14.463 -5.079 1.00 97.56 142 ALA A N 1
ATOM 1132 C CA . ALA A 1 142 ? -0.765 -13.170 -4.489 1.00 97.56 142 ALA A CA 1
ATOM 1133 C C . ALA A 1 142 ? -0.297 -13.317 -3.034 1.00 97.56 142 ALA A C 1
ATOM 1135 O O . ALA A 1 142 ? 0.720 -12.736 -2.666 1.00 97.56 142 ALA A O 1
ATOM 1136 N N . ALA A 1 143 ? -0.961 -14.157 -2.231 1.00 96.94 143 ALA A N 1
ATOM 1137 C CA . ALA A 1 143 ? -0.505 -14.484 -0.879 1.00 96.94 143 ALA A CA 1
ATOM 1138 C C . ALA A 1 143 ? 0.935 -15.025 -0.878 1.00 96.94 143 ALA A C 1
ATOM 1140 O O . ALA A 1 143 ? 1.764 -14.590 -0.084 1.00 96.94 143 ALA A O 1
ATOM 1141 N N . TRP A 1 144 ? 1.271 -15.906 -1.828 1.00 98.25 144 TRP A N 1
ATOM 1142 C CA . TRP A 1 144 ? 2.638 -16.396 -1.979 1.00 98.25 144 TRP A CA 1
ATOM 1143 C C . TRP A 1 144 ? 3.604 -15.290 -2.423 1.00 98.25 144 TRP A C 1
ATOM 1145 O O . TRP A 1 144 ? 4.680 -15.170 -1.845 1.00 98.25 144 TRP A O 1
ATOM 1155 N N . ILE A 1 145 ? 3.248 -14.477 -3.420 1.00 98.69 145 ILE A N 1
ATOM 1156 C CA . ILE A 1 145 ? 4.102 -13.395 -3.935 1.00 98.69 145 ILE A CA 1
ATOM 1157 C C . ILE A 1 145 ? 4.443 -12.400 -2.822 1.00 98.69 145 ILE A C 1
ATOM 1159 O O . ILE A 1 145 ? 5.608 -12.057 -2.647 1.00 98.69 145 ILE A O 1
ATOM 1163 N N . PHE A 1 146 ? 3.448 -11.992 -2.034 1.00 98.31 146 PHE A N 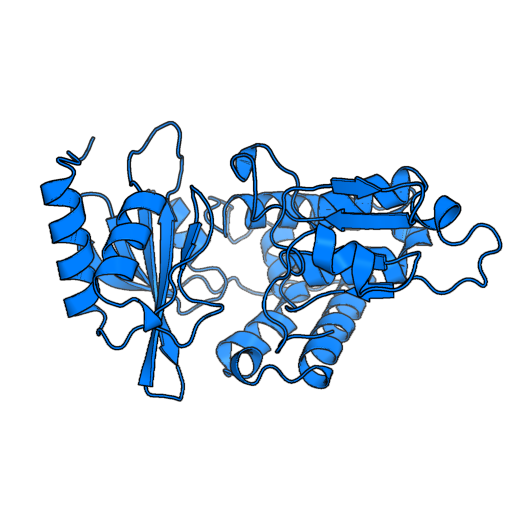1
ATOM 1164 C CA . PHE A 1 146 ? 3.589 -10.944 -1.022 1.00 98.31 146 PHE A CA 1
ATOM 1165 C C . PHE A 1 146 ? 3.926 -11.460 0.382 1.00 98.31 146 PHE A C 1
ATOM 1167 O O . PHE A 1 146 ? 4.099 -10.654 1.294 1.00 98.31 146 PHE A O 1
ATOM 1174 N N . GLN A 1 147 ? 4.090 -12.774 0.572 1.00 97.62 147 GLN A N 1
ATOM 1175 C CA . GLN A 1 147 ? 4.511 -13.351 1.856 1.00 97.62 147 GLN A CA 1
ATOM 1176 C C . GLN A 1 147 ? 5.739 -12.657 2.482 1.00 97.62 147 GLN A C 1
ATOM 1178 O O . GLN A 1 147 ? 5.696 -12.437 3.688 1.00 97.62 147 GLN A O 1
ATOM 1183 N N . PRO A 1 148 ? 6.792 -12.243 1.733 1.00 98.12 148 PRO A N 1
ATOM 1184 C CA . PRO A 1 148 ? 7.924 -11.536 2.334 1.00 98.12 148 PRO A CA 1
ATOM 1185 C C . PRO A 1 148 ? 7.514 -10.261 3.081 1.00 98.12 148 PRO A C 1
ATOM 1187 O O . PRO A 1 148 ? 8.024 -10.005 4.167 1.00 98.12 148 PRO A O 1
ATOM 1190 N N . TYR A 1 149 ? 6.564 -9.491 2.538 1.00 97.38 149 TYR A N 1
ATOM 1191 C CA . TYR A 1 149 ? 6.025 -8.314 3.219 1.00 97.38 149 TYR A CA 1
ATOM 1192 C C . TYR A 1 149 ? 5.239 -8.703 4.473 1.00 97.38 149 TYR A C 1
ATOM 1194 O O . TYR A 1 149 ? 5.379 -8.069 5.517 1.00 97.38 149 TYR A O 1
ATOM 1202 N N . TRP A 1 150 ? 4.430 -9.761 4.401 1.00 93.94 150 TRP A N 1
ATOM 1203 C CA . TRP A 1 150 ? 3.643 -10.205 5.549 1.00 93.94 150 TRP A CA 1
ATOM 1204 C C . TRP A 1 150 ? 4.523 -10.711 6.691 1.00 93.94 150 TRP A C 1
ATOM 1206 O O . TRP A 1 150 ? 4.327 -10.290 7.828 1.00 93.94 150 TRP A O 1
ATOM 1216 N N . ASP A 1 151 ? 5.546 -11.511 6.397 1.00 94.44 151 ASP A N 1
ATOM 1217 C CA . ASP A 1 151 ? 6.524 -11.968 7.389 1.00 94.44 151 ASP A CA 1
ATOM 1218 C C . ASP A 1 151 ? 7.270 -10.774 8.017 1.00 94.44 151 ASP A C 1
ATOM 1220 O O . ASP A 1 151 ? 7.441 -10.687 9.239 1.00 94.44 151 ASP A O 1
ATOM 1224 N N . PHE A 1 152 ? 7.657 -9.797 7.190 1.00 94.50 152 PHE A N 1
ATOM 1225 C CA . PHE A 1 152 ? 8.309 -8.561 7.624 1.00 94.50 152 PHE A CA 1
ATOM 1226 C C . PHE A 1 152 ? 7.413 -7.710 8.539 1.00 94.50 152 PHE A C 1
ATOM 1228 O O . PHE A 1 152 ? 7.839 -7.232 9.593 1.00 94.50 152 PHE A O 1
ATOM 1235 N N . ARG A 1 153 ? 6.135 -7.566 8.191 1.00 90.56 153 ARG A N 1
ATOM 1236 C CA . ARG A 1 153 ? 5.148 -6.841 8.998 1.00 90.56 153 ARG A CA 1
ATOM 1237 C C . ARG A 1 153 ? 4.854 -7.553 10.317 1.00 90.56 153 ARG A C 1
ATOM 1239 O O . ARG A 1 153 ? 4.841 -6.909 11.364 1.00 90.56 153 ARG A O 1
ATOM 1246 N N . MET A 1 154 ? 4.622 -8.865 10.283 1.00 86.25 154 MET A N 1
ATOM 1247 C CA . MET A 1 154 ? 4.207 -9.649 11.453 1.00 86.25 154 MET A CA 1
ATOM 1248 C C . MET A 1 154 ? 5.339 -9.865 12.460 1.00 86.25 154 MET A C 1
ATOM 1250 O O . MET A 1 154 ? 5.081 -9.959 13.657 1.00 86.25 154 MET A O 1
ATOM 1254 N N . SER A 1 155 ? 6.594 -9.871 12.008 1.00 88.75 155 SER A N 1
ATOM 1255 C CA . SER A 1 155 ? 7.768 -9.884 12.893 1.00 88.75 155 SER A CA 1
ATOM 1256 C C . SER A 1 155 ? 8.041 -8.539 13.587 1.00 88.75 155 SER A C 1
ATOM 1258 O O . SER A 1 155 ? 8.964 -8.444 14.395 1.00 88.75 155 SER A O 1
ATOM 1260 N N . GLY A 1 156 ? 7.271 -7.487 13.275 1.00 87.44 156 GLY A N 1
ATOM 1261 C CA . GLY A 1 156 ? 7.498 -6.125 13.770 1.00 87.44 156 GLY A CA 1
ATOM 1262 C C . GLY A 1 156 ? 8.679 -5.416 13.100 1.00 87.44 156 GLY A C 1
ATOM 1263 O O . GLY A 1 156 ? 9.045 -4.312 13.499 1.00 87.44 156 GLY A O 1
ATOM 1264 N N . ALA A 1 157 ? 9.283 -6.024 12.078 1.00 91.12 157 ALA A N 1
ATOM 1265 C CA . ALA A 1 157 ? 10.427 -5.463 11.376 1.00 91.12 157 ALA A CA 1
ATOM 1266 C C . ALA A 1 157 ? 10.078 -4.196 10.582 1.00 91.12 157 ALA A C 1
ATOM 1268 O O . ALA A 1 157 ? 10.873 -3.257 10.553 1.00 91.12 157 ALA A O 1
ATOM 1269 N N . LEU A 1 158 ? 8.845 -4.111 10.073 1.00 89.88 158 LEU A N 1
ATOM 1270 C CA . LEU A 1 158 ? 8.303 -2.902 9.446 1.00 89.88 158 LEU A CA 1
ATOM 1271 C C . LEU A 1 158 ? 8.425 -1.658 10.350 1.00 89.88 158 LEU A C 1
ATOM 1273 O O . LEU A 1 158 ? 8.772 -0.577 9.879 1.00 89.88 158 LEU A O 1
ATOM 1277 N N . ASP A 1 159 ? 8.234 -1.813 11.665 1.00 87.19 159 ASP A N 1
ATOM 1278 C CA . ASP A 1 159 ? 8.276 -0.696 12.620 1.00 87.19 159 ASP A CA 1
ATOM 1279 C C . ASP A 1 159 ? 9.697 -0.156 12.856 1.00 87.19 159 ASP A C 1
ATOM 1281 O O . ASP A 1 159 ? 9.855 0.974 13.323 1.00 87.19 159 ASP A O 1
ATOM 1285 N N . ARG A 1 160 ? 10.741 -0.927 12.512 1.00 89.50 160 ARG A N 1
ATOM 1286 C CA . ARG A 1 160 ? 12.139 -0.480 12.633 1.00 89.50 160 ARG A CA 1
ATOM 1287 C C . ARG A 1 160 ? 12.511 0.576 11.601 1.00 89.50 160 ARG A C 1
ATOM 1289 O O . ARG A 1 160 ? 13.467 1.312 11.829 1.00 89.50 160 ARG A O 1
ATOM 1296 N N . LYS A 1 161 ? 11.764 0.660 10.491 1.00 90.62 161 LYS A N 1
ATOM 1297 C CA . LYS A 1 161 ? 12.003 1.623 9.404 1.00 90.62 161 LYS A CA 1
ATOM 1298 C C . LYS A 1 161 ? 13.440 1.573 8.871 1.00 90.62 161 LYS A C 1
ATOM 1300 O O . LYS A 1 161 ? 14.018 2.607 8.549 1.00 90.62 161 LYS A O 1
ATOM 1305 N N . ASP A 1 162 ? 14.018 0.375 8.780 1.00 95.31 162 ASP A N 1
ATOM 1306 C CA . ASP A 1 162 ? 15.337 0.189 8.177 1.00 95.31 162 ASP A CA 1
ATOM 1307 C C . ASP A 1 162 ? 15.225 0.205 6.637 1.00 95.31 162 ASP A C 1
ATOM 1309 O O . ASP A 1 162 ? 14.498 -0.626 6.078 1.00 95.31 162 ASP A O 1
ATOM 1313 N N . PRO A 1 163 ? 15.900 1.131 5.924 1.00 96.56 163 PRO A N 1
ATOM 1314 C CA . PRO A 1 163 ? 15.789 1.228 4.468 1.00 96.56 163 PRO A CA 1
ATOM 1315 C C . PRO A 1 163 ? 16.301 -0.010 3.717 1.00 96.56 163 PRO A C 1
ATOM 1317 O O . PRO A 1 163 ? 15.765 -0.329 2.654 1.00 96.56 163 PRO A O 1
ATOM 1320 N N . GLY A 1 164 ? 17.324 -0.688 4.248 1.00 97.88 164 GLY A N 1
ATOM 1321 C CA . GLY A 1 1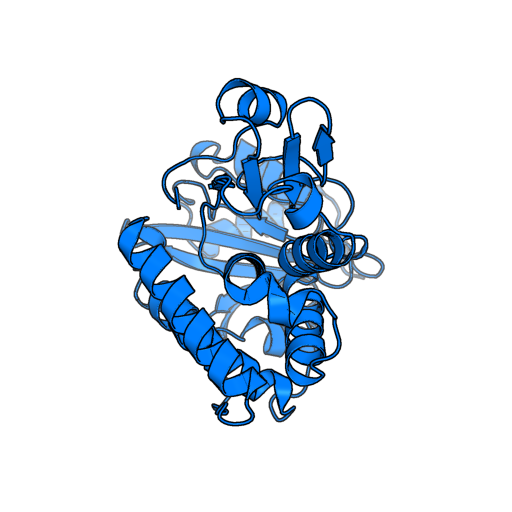64 ? 17.917 -1.877 3.637 1.00 97.88 164 GLY A CA 1
ATOM 1322 C C . GLY A 1 164 ? 16.990 -3.083 3.735 1.00 97.88 164 GLY A C 1
ATOM 1323 O O . GLY A 1 164 ? 16.773 -3.772 2.742 1.00 97.88 164 GLY A O 1
ATOM 1324 N N . GLU A 1 165 ? 16.364 -3.290 4.894 1.00 97.56 165 GLU A N 1
ATOM 1325 C CA . GLU A 1 165 ? 15.357 -4.337 5.080 1.00 97.56 165 GLU A CA 1
ATOM 1326 C C . GLU A 1 165 ? 14.130 -4.109 4.186 1.00 97.56 165 GLU A C 1
ATOM 1328 O O . GLU A 1 165 ? 13.647 -5.054 3.562 1.00 97.56 165 GLU A O 1
ATOM 1333 N N . HIS A 1 166 ? 13.662 -2.860 4.054 1.00 97.69 166 HIS A N 1
ATOM 1334 C CA . HIS A 1 166 ? 12.565 -2.539 3.134 1.00 97.69 166 HIS A CA 1
ATOM 1335 C C . HIS A 1 166 ? 12.938 -2.871 1.687 1.00 97.69 166 HIS A C 1
ATOM 1337 O O . HIS A 1 166 ? 12.147 -3.504 0.990 1.00 97.69 166 HIS A O 1
ATOM 1343 N N . MET A 1 167 ? 14.140 -2.489 1.241 1.00 98.12 167 MET A N 1
ATOM 1344 C CA . MET A 1 167 ? 14.606 -2.824 -0.107 1.00 98.12 167 MET A CA 1
ATOM 1345 C C . MET A 1 167 ? 14.699 -4.341 -0.313 1.00 98.12 167 MET A C 1
ATOM 1347 O O . MET A 1 167 ? 14.213 -4.846 -1.321 1.00 98.12 167 MET A O 1
ATOM 1351 N N . GLY A 1 168 ? 15.223 -5.083 0.666 1.00 98.38 168 GLY A N 1
ATOM 1352 C CA . GLY A 1 168 ? 15.292 -6.544 0.596 1.00 98.38 168 GLY A CA 1
ATOM 1353 C C . GLY A 1 168 ? 13.915 -7.210 0.462 1.00 98.38 168 GLY A C 1
ATOM 1354 O O . GLY A 1 168 ? 13.776 -8.212 -0.242 1.00 98.38 168 GLY A O 1
ATOM 1355 N N . VAL A 1 169 ? 12.870 -6.642 1.079 1.00 98.62 169 VAL A N 1
ATOM 1356 C CA . VAL A 1 169 ? 11.480 -7.090 0.873 1.00 98.62 169 VAL A CA 1
ATOM 1357 C C . VAL A 1 169 ? 11.027 -6.836 -0.566 1.00 98.62 169 VAL A C 1
ATOM 1359 O O . VAL A 1 169 ? 10.486 -7.752 -1.190 1.00 98.62 169 VAL A O 1
ATOM 1362 N N . LEU A 1 170 ? 11.275 -5.640 -1.111 1.00 98.62 170 LEU A N 1
ATOM 1363 C CA . LEU A 1 170 ? 10.914 -5.289 -2.491 1.00 98.62 170 LEU A CA 1
ATOM 1364 C C . LEU A 1 170 ? 11.588 -6.216 -3.513 1.00 98.62 170 LEU A C 1
ATOM 1366 O O . LEU A 1 170 ? 10.916 -6.754 -4.391 1.00 98.62 170 LEU A O 1
ATOM 1370 N N . GLU A 1 171 ? 12.890 -6.457 -3.364 1.00 98.62 171 GLU A N 1
ATOM 1371 C CA . GLU A 1 171 ? 13.673 -7.347 -4.232 1.00 98.62 171 GLU A CA 1
ATOM 1372 C C . GLU A 1 171 ? 13.193 -8.805 -4.143 1.00 98.62 171 GLU A C 1
ATOM 1374 O O . GLU A 1 171 ? 13.036 -9.486 -5.159 1.00 98.62 171 GLU A O 1
ATOM 1379 N N . SER A 1 172 ? 12.886 -9.280 -2.931 1.00 98.69 172 SER A N 1
ATOM 1380 C CA . SER A 1 172 ? 12.338 -10.623 -2.704 1.00 98.69 172 SER A CA 1
ATOM 1381 C C . SER A 1 172 ? 10.972 -10.808 -3.371 1.00 98.69 172 SER A C 1
ATOM 1383 O O . SER A 1 172 ? 10.714 -11.838 -4.001 1.00 98.69 172 SER A O 1
ATOM 1385 N N . ILE A 1 173 ? 10.097 -9.801 -3.278 1.00 98.81 173 ILE A N 1
ATOM 1386 C CA . ILE A 1 173 ? 8.795 -9.808 -3.952 1.00 98.81 173 ILE A CA 1
ATOM 1387 C C . ILE A 1 173 ? 8.981 -9.744 -5.470 1.00 98.81 173 ILE A C 1
ATOM 1389 O O . ILE A 1 173 ? 8.340 -10.519 -6.177 1.00 98.81 173 ILE A O 1
ATOM 1393 N N . ALA A 1 174 ? 9.881 -8.897 -5.978 1.00 98.75 174 ALA A N 1
ATOM 1394 C CA . ALA A 1 174 ? 10.171 -8.791 -7.407 1.00 98.75 174 ALA A CA 1
ATOM 1395 C C . ALA A 1 174 ? 10.572 -10.145 -8.017 1.00 98.75 174 ALA A C 1
ATOM 1397 O O . ALA A 1 174 ? 9.975 -10.563 -9.009 1.00 98.75 174 ALA A O 1
ATOM 1398 N N . GLY A 1 175 ? 11.467 -10.895 -7.363 1.00 98.62 175 GLY A N 1
ATOM 1399 C CA . GLY A 1 175 ? 11.830 -12.245 -7.810 1.00 98.62 175 GLY A CA 1
ATOM 1400 C C . GLY A 1 175 ? 10.645 -13.223 -7.833 1.00 98.62 175 GLY A C 1
ATOM 1401 O O . GLY A 1 175 ? 10.519 -14.041 -8.747 1.00 98.62 175 GLY A O 1
ATOM 1402 N N . ARG A 1 176 ? 9.711 -13.120 -6.875 1.00 98.75 176 ARG A N 1
ATOM 1403 C CA . ARG A 1 176 ? 8.475 -13.930 -6.888 1.00 98.75 176 ARG A CA 1
ATOM 1404 C C . ARG A 1 176 ? 7.514 -13.510 -7.999 1.00 98.75 176 ARG A C 1
ATOM 1406 O O . ARG A 1 176 ? 6.815 -14.368 -8.542 1.00 98.75 176 ARG A O 1
ATOM 1413 N N . ILE A 1 177 ? 7.479 -12.224 -8.351 1.00 98.81 177 ILE A N 1
ATOM 1414 C CA . ILE A 1 177 ? 6.704 -11.734 -9.494 1.00 98.81 177 ILE A CA 1
ATOM 1415 C C . ILE A 1 177 ? 7.280 -12.295 -10.797 1.00 98.81 177 ILE A C 1
ATOM 1417 O O . ILE A 1 177 ? 6.496 -12.748 -11.627 1.00 98.81 177 ILE A O 1
ATOM 1421 N N . ASP A 1 178 ? 8.603 -12.364 -10.962 1.00 98.50 178 ASP A N 1
ATOM 1422 C CA . ASP A 1 178 ? 9.222 -12.970 -12.152 1.00 98.50 178 ASP A CA 1
ATOM 1423 C C . ASP A 1 178 ? 8.881 -14.451 -12.304 1.00 98.50 178 ASP A C 1
ATOM 1425 O O . ASP A 1 178 ? 8.529 -14.917 -13.396 1.00 98.50 178 ASP A O 1
ATOM 1429 N N . ASP A 1 179 ? 8.938 -15.202 -11.205 1.00 98.56 179 ASP A N 1
ATOM 1430 C CA . ASP A 1 179 ? 8.514 -16.598 -11.193 1.00 98.56 179 ASP A CA 1
ATOM 1431 C C . ASP A 1 179 ? 7.035 -16.731 -11.551 1.00 98.56 179 ASP A C 1
ATOM 1433 O O . ASP A 1 179 ? 6.675 -17.554 -12.394 1.00 98.56 179 ASP A O 1
ATOM 1437 N N . PHE A 1 180 ? 6.169 -15.896 -10.981 1.00 98.44 180 PHE A N 1
ATOM 1438 C CA . PHE A 1 180 ? 4.751 -15.876 -11.324 1.00 98.44 180 PHE A CA 1
ATOM 1439 C C . PHE A 1 180 ? 4.506 -15.525 -12.803 1.00 98.44 180 PHE A C 1
ATOM 1441 O O . PHE A 1 180 ? 3.771 -16.237 -13.491 1.00 98.44 180 PHE A O 1
ATOM 1448 N N . ALA A 1 181 ? 5.170 -14.490 -13.320 1.00 97.75 181 ALA A N 1
ATOM 1449 C CA . ALA A 1 181 ? 5.080 -14.045 -14.708 1.00 97.75 181 ALA A CA 1
ATOM 1450 C C . ALA A 1 181 ? 5.579 -15.101 -15.706 1.00 97.75 181 ALA A C 1
ATOM 1452 O O . ALA A 1 181 ? 5.122 -15.126 -16.850 1.00 97.75 181 ALA A O 1
ATOM 1453 N N . SER A 1 182 ? 6.475 -15.984 -15.256 1.00 97.12 182 SER A N 1
ATOM 1454 C CA . SER A 1 182 ? 7.060 -17.083 -16.029 1.00 97.12 182 SER A CA 1
ATOM 1455 C C . SER A 1 182 ? 6.402 -18.446 -15.770 1.00 97.12 182 SER A C 1
ATOM 1457 O O . SER A 1 182 ? 6.992 -19.475 -16.095 1.00 97.12 182 SER A O 1
ATOM 1459 N N . ALA A 1 183 ? 5.216 -18.481 -15.149 1.00 96.50 183 ALA A N 1
ATOM 1460 C CA . ALA A 1 183 ? 4.491 -19.709 -14.797 1.00 96.50 183 ALA A CA 1
ATOM 1461 C C . ALA A 1 183 ? 5.251 -20.684 -13.862 1.00 96.50 183 ALA A C 1
ATOM 1463 O O . ALA A 1 183 ? 4.946 -21.873 -13.812 1.00 96.50 183 ALA A O 1
ATOM 1464 N N . ARG A 1 184 ? 6.216 -20.178 -13.083 1.00 97.75 184 ARG A N 1
ATOM 1465 C CA . ARG A 1 184 ? 6.910 -20.880 -11.983 1.00 97.75 184 ARG A CA 1
ATOM 1466 C C . ARG A 1 184 ? 6.418 -20.457 -10.594 1.00 97.75 184 ARG A C 1
ATOM 1468 O O . ARG A 1 184 ? 6.952 -20.911 -9.583 1.00 97.75 184 ARG A O 1
ATOM 1475 N N . GLY A 1 185 ? 5.420 -19.576 -10.543 1.00 96.31 185 GLY A N 1
ATOM 1476 C CA . GLY A 1 185 ? 4.828 -19.100 -9.301 1.00 96.31 185 GLY A CA 1
ATOM 1477 C C . GLY A 1 185 ? 4.216 -20.231 -8.475 1.00 96.31 185 GLY A C 1
ATOM 1478 O O . GLY A 1 185 ? 3.810 -21.268 -9.000 1.00 96.31 185 GLY A O 1
ATOM 1479 N N . LYS A 1 186 ? 4.134 -20.019 -7.162 1.00 97.94 186 LYS A N 1
ATOM 1480 C CA . LYS A 1 186 ? 3.526 -20.972 -6.225 1.00 97.94 186 LYS A CA 1
ATOM 1481 C C . LYS A 1 186 ? 2.197 -20.441 -5.699 1.00 97.94 186 LYS A C 1
ATOM 1483 O O . LYS A 1 186 ? 1.729 -19.365 -6.059 1.00 97.94 186 LYS A O 1
ATOM 1488 N N . SER A 1 187 ? 1.561 -21.228 -4.844 1.00 97.12 187 SER A N 1
ATOM 1489 C CA . SER A 1 187 ? 0.326 -20.868 -4.157 1.00 97.12 187 SER A CA 1
ATOM 1490 C C . SER A 1 187 ? 0.394 -21.356 -2.722 1.00 97.12 187 SER A C 1
ATOM 1492 O O . SER A 1 187 ? 0.834 -22.478 -2.475 1.00 97.12 187 SER A O 1
ATOM 1494 N N . VAL A 1 188 ? -0.073 -20.538 -1.786 1.00 96.38 188 VAL A N 1
ATOM 1495 C CA . VAL A 1 188 ? -0.146 -20.891 -0.359 1.00 96.38 188 VAL A CA 1
ATOM 1496 C C . VAL A 1 188 ? -1.599 -20.956 0.106 1.00 96.38 188 VAL A C 1
ATOM 1498 O O . VAL A 1 188 ? -2.524 -20.629 -0.645 1.00 96.38 188 VAL A O 1
ATOM 1501 N N . SER A 1 189 ? -1.827 -21.485 1.304 1.00 93.56 189 SER A N 1
ATOM 1502 C CA . SER A 1 189 ? -3.119 -21.373 1.982 1.00 93.56 189 SER A CA 1
ATOM 1503 C C . SER A 1 189 ? -3.345 -19.940 2.454 1.00 93.56 189 SER A C 1
ATOM 1505 O O . SER A 1 189 ? -2.397 -19.242 2.798 1.00 93.56 189 SER A O 1
ATOM 1507 N N . ILE A 1 190 ? -4.606 -19.515 2.485 1.00 94.12 190 ILE A N 1
ATOM 1508 C CA . ILE A 1 190 ? -4.974 -18.178 2.951 1.00 94.12 190 ILE A CA 1
ATOM 1509 C C . ILE A 1 190 ? -5.200 -18.196 4.457 1.00 94.12 190 ILE A C 1
ATOM 1511 O O . ILE A 1 190 ? -6.123 -18.854 4.940 1.00 94.12 190 ILE A O 1
ATOM 1515 N N . GLU A 1 191 ? -4.380 -17.425 5.162 1.00 91.81 191 GLU A N 1
ATOM 1516 C CA . GLU A 1 191 ? -4.544 -17.099 6.574 1.00 91.81 191 GLU A CA 1
ATOM 1517 C C . GLU A 1 191 ? -5.303 -15.776 6.705 1.00 91.81 191 GLU A C 1
ATOM 1519 O O . GLU A 1 191 ? -4.790 -14.694 6.416 1.00 91.81 191 GLU A O 1
ATOM 1524 N N . ASP A 1 192 ? -6.559 -15.856 7.124 1.00 93.56 192 ASP A N 1
ATOM 1525 C CA . ASP A 1 192 ? -7.456 -14.706 7.254 1.00 93.56 192 ASP A CA 1
ATOM 1526 C C . ASP A 1 192 ? -8.195 -14.692 8.596 1.00 93.56 192 ASP A C 1
ATOM 1528 O O . ASP A 1 192 ? -9.299 -14.153 8.723 1.00 93.56 192 ASP A O 1
ATOM 1532 N N . ASP A 1 193 ? -7.602 -15.321 9.603 1.00 94.19 193 ASP A N 1
ATOM 1533 C CA . ASP A 1 193 ? -8.148 -15.298 10.944 1.00 94.19 193 ASP A CA 1
ATOM 1534 C C . ASP A 1 193 ? -7.963 -13.932 11.603 1.00 94.19 193 ASP A C 1
ATOM 1536 O O . ASP A 1 193 ? -7.067 -13.145 11.284 1.00 94.19 193 ASP A O 1
ATOM 1540 N N . TYR A 1 194 ? -8.876 -13.649 12.522 1.00 95.56 194 TYR A N 1
ATOM 1541 C CA . TYR A 1 194 ? -8.887 -12.455 13.345 1.00 95.56 194 TYR A CA 1
ATOM 1542 C C . TYR A 1 194 ? -9.670 -12.734 14.625 1.00 95.56 194 TYR A C 1
ATOM 1544 O O . TYR A 1 194 ? -10.519 -13.630 14.673 1.00 95.56 194 TYR A O 1
ATOM 1552 N N . GLU A 1 195 ? -9.409 -11.930 15.643 1.00 97.00 195 GLU A N 1
ATOM 1553 C 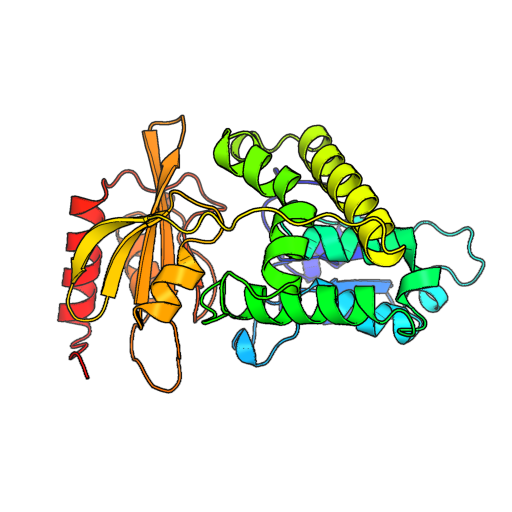CA . GLU A 1 195 ? -10.116 -11.941 16.918 1.00 97.00 195 GLU A CA 1
ATOM 1554 C C . GLU A 1 195 ? -11.027 -10.710 16.993 1.00 97.00 195 GLU A C 1
ATOM 1556 O O . GLU A 1 195 ? -10.575 -9.594 16.743 1.00 97.00 195 GLU A O 1
ATOM 1561 N N . THR A 1 196 ? -12.310 -10.885 17.317 1.00 97.56 196 THR A N 1
ATOM 1562 C CA . THR A 1 196 ? -13.200 -9.748 17.605 1.00 97.56 196 THR A CA 1
ATOM 1563 C C . THR A 1 196 ? -12.991 -9.316 19.056 1.00 97.56 196 THR A C 1
ATOM 1565 O O . THR A 1 196 ? -13.239 -10.104 19.963 1.00 97.56 196 THR A O 1
ATOM 1568 N N . LEU A 1 197 ? -12.593 -8.061 19.269 1.00 98.06 197 LEU A N 1
ATOM 1569 C CA . LEU A 1 197 ? -12.361 -7.484 20.599 1.00 98.06 197 LEU A CA 1
ATOM 1570 C C . LEU A 1 197 ? -13.560 -6.680 21.110 1.00 98.06 197 LEU A C 1
ATOM 1572 O O . LEU A 1 197 ? -13.803 -6.619 22.309 1.00 98.06 197 LEU A O 1
ATOM 1576 N N . HIS A 1 198 ? -14.313 -6.057 20.202 1.00 97.88 198 HIS A N 1
ATOM 1577 C CA . HIS A 1 198 ? -15.489 -5.263 20.541 1.00 97.88 198 HIS A CA 1
ATOM 1578 C C . HIS A 1 198 ? -16.507 -5.289 19.394 1.00 97.88 198 HIS A C 1
ATOM 1580 O O . HIS A 1 198 ? -16.139 -5.404 18.222 1.00 97.88 198 HIS A O 1
ATOM 1586 N N . ARG A 1 199 ? -17.794 -5.170 19.730 1.00 96.19 199 ARG A N 1
ATOM 1587 C CA . ARG A 1 199 ? -18.893 -5.024 18.770 1.00 96.19 199 ARG A CA 1
ATOM 1588 C C . ARG A 1 199 ? -19.731 -3.814 19.157 1.00 96.19 199 ARG A C 1
ATOM 1590 O O . ARG A 1 199 ? -20.446 -3.875 20.153 1.00 96.19 199 ARG A O 1
ATOM 1597 N N . GLY A 1 200 ? -19.643 -2.763 18.351 1.00 91.88 200 GLY A N 1
ATOM 1598 C CA . GLY A 1 200 ? -20.456 -1.565 18.504 1.00 91.88 200 GLY A CA 1
ATOM 1599 C C . GLY A 1 200 ? -21.664 -1.580 17.568 1.00 91.88 200 GLY A C 1
ATOM 1600 O O . GLY A 1 200 ? -21.957 -2.571 16.889 1.00 91.88 200 GLY A O 1
ATOM 1601 N N . ALA A 1 201 ? -22.377 -0.456 17.500 1.00 88.12 201 ALA A N 1
ATOM 1602 C CA . ALA A 1 201 ? -23.522 -0.304 16.605 1.00 88.12 201 ALA A CA 1
ATOM 1603 C C . ALA A 1 201 ? -23.064 -0.247 15.133 1.00 88.12 201 ALA A C 1
ATOM 1605 O O . ALA A 1 201 ? -22.672 0.801 14.623 1.00 88.12 201 ALA A O 1
ATOM 1606 N N . GLY A 1 202 ? -23.095 -1.400 14.457 1.00 86.81 202 GLY A N 1
ATOM 1607 C CA . GLY A 1 202 ? -22.766 -1.536 13.033 1.00 86.81 202 GLY A CA 1
ATOM 1608 C C . GLY A 1 202 ? -21.265 -1.502 12.698 1.00 86.81 202 GLY A C 1
ATOM 1609 O O . GLY A 1 202 ? -20.890 -1.411 11.527 1.00 86.81 202 GLY A O 1
ATOM 1610 N N . TRP A 1 203 ? -20.389 -1.606 13.700 1.00 93.25 203 TRP A N 1
ATOM 1611 C CA . TRP A 1 203 ? -18.942 -1.700 13.507 1.00 93.25 203 TRP A CA 1
ATOM 1612 C C . TRP A 1 203 ? -18.314 -2.728 14.465 1.00 93.25 203 TRP A C 1
ATOM 1614 O O . TRP A 1 203 ? -18.855 -2.999 15.537 1.00 93.25 203 TRP A O 1
ATOM 1624 N N . GLU A 1 204 ? -17.181 -3.323 14.085 1.00 96.06 204 GLU A N 1
ATOM 1625 C CA . GLU A 1 204 ? -16.434 -4.268 14.937 1.00 96.06 204 GLU A CA 1
ATOM 1626 C C . GLU A 1 204 ? -15.004 -3.768 15.197 1.00 96.06 204 GLU A C 1
ATOM 1628 O O . GLU A 1 204 ? -14.329 -3.309 14.279 1.00 96.06 204 GLU A O 1
ATOM 1633 N N . MET A 1 205 ? -14.498 -3.903 16.424 1.00 97.81 205 MET A N 1
ATOM 1634 C CA . MET A 1 205 ? -13.056 -3.828 16.667 1.00 97.81 205 MET A CA 1
ATOM 1635 C C . MET A 1 205 ? -12.459 -5.224 16.575 1.00 97.81 205 MET A C 1
ATOM 1637 O O . MET A 1 205 ? -12.973 -6.164 17.191 1.00 97.81 205 MET A O 1
ATOM 1641 N N . VAL A 1 206 ? -11.354 -5.357 15.851 1.00 97.19 206 VAL A N 1
ATOM 1642 C CA . VAL A 1 206 ? -10.685 -6.635 15.635 1.00 97.19 206 VAL A CA 1
ATOM 1643 C C . VAL A 1 206 ? -9.180 -6.544 15.820 1.00 97.19 206 VAL A C 1
ATOM 1645 O O . VAL A 1 206 ? -8.568 -5.510 15.568 1.00 97.19 206 VAL A O 1
ATOM 1648 N N . ARG A 1 207 ? -8.572 -7.666 16.188 1.00 95.94 207 ARG A N 1
ATOM 1649 C CA . ARG A 1 207 ? -7.139 -7.909 16.035 1.00 95.94 207 ARG A CA 1
ATOM 1650 C C . ARG A 1 207 ? -6.940 -8.822 14.832 1.00 95.94 207 ARG A C 1
ATOM 1652 O O . ARG A 1 207 ? -7.423 -9.953 14.829 1.00 95.94 207 ARG A O 1
ATOM 1659 N N . GLU A 1 208 ? -6.262 -8.322 13.806 1.00 93.19 208 GLU A N 1
ATOM 1660 C CA . GLU A 1 208 ? -5.891 -9.124 12.635 1.00 93.19 208 GLU A CA 1
ATOM 1661 C C . GLU A 1 208 ? -4.829 -10.159 13.054 1.00 93.19 208 GLU A C 1
ATOM 1663 O O . GLU A 1 208 ? -3.833 -9.791 13.674 1.00 93.19 208 GLU A O 1
ATOM 1668 N N . ILE A 1 209 ? -5.060 -11.446 12.762 1.00 90.75 209 ILE A N 1
ATOM 1669 C CA . ILE A 1 209 ? -4.096 -12.531 13.032 1.00 90.75 209 ILE A CA 1
ATOM 1670 C C . ILE A 1 209 ? -3.380 -12.902 11.734 1.00 90.75 209 ILE A C 1
ATOM 1672 O O . ILE A 1 209 ? -2.156 -12.971 11.706 1.00 90.75 209 ILE A O 1
ATOM 1676 N N . GLY A 1 210 ? -4.145 -13.116 10.661 1.00 87.19 210 GLY A N 1
ATOM 1677 C CA . GLY A 1 210 ? -3.617 -13.406 9.332 1.00 87.19 210 GLY A CA 1
ATOM 1678 C C . GLY A 1 210 ? -3.616 -12.181 8.407 1.00 87.19 210 GLY A C 1
ATOM 1679 O O . GLY A 1 210 ? -4.471 -11.299 8.553 1.00 87.19 210 GLY A O 1
ATOM 1680 N N . PRO A 1 211 ? -2.724 -12.139 7.401 1.00 85.56 211 PRO A N 1
ATOM 1681 C CA . PRO A 1 211 ? -2.596 -11.021 6.460 1.00 85.56 211 PRO A CA 1
ATOM 1682 C C . PRO A 1 211 ? -3.860 -10.756 5.629 1.00 85.56 211 PRO A C 1
ATOM 1684 O O . PRO A 1 211 ? -4.054 -9.659 5.108 1.00 85.56 211 PRO A O 1
ATOM 1687 N N . HIS A 1 212 ? -4.752 -11.743 5.524 1.00 91.31 212 HIS A N 1
ATOM 1688 C CA . HIS A 1 212 ? -5.985 -11.642 4.749 1.00 91.31 212 HIS A CA 1
ATOM 1689 C C . HIS A 1 212 ? -7.240 -11.475 5.618 1.00 91.31 212 HIS A C 1
ATOM 1691 O O . HIS A 1 212 ? -8.353 -11.602 5.106 1.00 91.31 212 HIS A O 1
ATOM 1697 N N . ALA A 1 213 ? -7.100 -11.159 6.914 1.00 93.62 213 ALA A N 1
ATOM 1698 C CA . ALA A 1 213 ? -8.204 -11.017 7.874 1.00 93.62 213 ALA A CA 1
ATOM 1699 C C . ALA A 1 213 ? -9.393 -10.191 7.350 1.00 93.62 213 ALA A C 1
ATOM 1701 O O . ALA A 1 213 ? -10.564 -10.530 7.548 1.00 93.62 213 ALA A O 1
ATOM 1702 N N . ARG A 1 214 ? -9.097 -9.127 6.602 1.00 92.81 214 ARG A N 1
ATOM 1703 C CA . ARG A 1 214 ? -10.094 -8.213 6.030 1.00 92.81 214 ARG A CA 1
ATOM 1704 C C . ARG A 1 214 ? -10.983 -8.853 4.962 1.00 92.81 214 ARG A C 1
ATOM 1706 O O . ARG A 1 214 ? -12.150 -8.485 4.850 1.00 92.81 214 ARG A O 1
ATOM 1713 N N . MET A 1 215 ? -10.511 -9.884 4.264 1.00 93.00 215 MET A N 1
ATOM 1714 C CA . MET A 1 215 ? -11.348 -10.672 3.352 1.00 93.00 215 MET A CA 1
ATOM 1715 C C . MET A 1 215 ? -12.391 -11.498 4.117 1.00 93.00 215 MET A C 1
ATOM 1717 O O . MET A 1 215 ? -13.534 -11.646 3.679 1.00 93.00 215 MET A O 1
ATOM 1721 N N . LYS A 1 216 ? -12.033 -12.033 5.292 1.00 93.75 216 LYS A N 1
ATOM 1722 C CA . LYS A 1 216 ? -12.981 -12.734 6.173 1.00 93.75 216 LYS A CA 1
ATOM 1723 C C . LYS A 1 216 ? -14.019 -11.772 6.752 1.00 93.75 216 LYS A C 1
ATOM 1725 O O . LYS A 1 216 ? -15.192 -12.137 6.824 1.00 93.75 216 LYS A O 1
ATOM 1730 N N . LEU A 1 217 ? -13.615 -10.546 7.098 1.00 93.62 217 LEU A N 1
ATOM 1731 C CA . LEU A 1 217 ? -14.537 -9.476 7.500 1.00 93.62 217 LEU A CA 1
ATOM 1732 C C . LEU A 1 217 ? -15.539 -9.136 6.392 1.00 93.62 217 LEU A C 1
ATOM 1734 O O . LEU A 1 217 ? -16.742 -9.096 6.656 1.00 93.62 217 LEU A O 1
ATOM 1738 N N . ALA A 1 218 ? -15.061 -8.964 5.156 1.00 91.38 218 ALA A N 1
ATOM 1739 C CA . ALA A 1 218 ? -15.912 -8.682 4.002 1.00 91.38 218 ALA A CA 1
ATOM 1740 C C . ALA A 1 218 ? -16.942 -9.800 3.758 1.00 91.38 218 ALA A C 1
ATOM 1742 O O . ALA A 1 218 ? -18.128 -9.515 3.611 1.00 91.38 218 ALA A O 1
ATOM 1743 N N . ARG A 1 219 ? -16.524 -11.072 3.829 1.00 91.19 219 ARG A N 1
ATOM 1744 C CA . ARG A 1 219 ? -17.416 -12.248 3.720 1.00 91.19 219 ARG A CA 1
ATOM 1745 C C . ARG A 1 219 ? -18.455 -12.341 4.830 1.00 91.19 219 ARG A C 1
ATOM 1747 O O . ARG A 1 219 ? -19.569 -12.802 4.606 1.00 91.19 219 ARG A O 1
ATOM 1754 N N . ARG A 1 220 ? -18.110 -11.877 6.033 1.00 91.81 220 ARG A N 1
ATOM 1755 C CA . ARG A 1 220 ? -19.055 -11.714 7.149 1.00 91.81 220 ARG A CA 1
ATOM 1756 C C . ARG A 1 220 ? -19.932 -10.465 7.023 1.00 91.81 220 ARG A C 1
ATOM 1758 O O . ARG A 1 220 ? -20.712 -10.194 7.931 1.00 91.81 220 ARG A O 1
ATOM 1765 N N . GLN A 1 221 ? -19.808 -9.720 5.924 1.00 88.81 221 GLN A N 1
ATOM 1766 C CA . GLN A 1 221 ? -20.532 -8.482 5.655 1.00 88.81 221 GLN A CA 1
ATOM 1767 C C . GLN A 1 221 ? -20.313 -7.406 6.729 1.00 88.81 221 GLN A C 1
ATOM 1769 O O . GLN A 1 221 ? -21.181 -6.561 6.951 1.00 88.81 221 GLN A O 1
ATOM 1774 N N . VAL A 1 222 ? -19.144 -7.408 7.383 1.00 89.81 222 VAL A N 1
ATOM 1775 C CA . VAL A 1 222 ? -18.756 -6.339 8.310 1.00 89.81 222 VAL A CA 1
ATOM 1776 C C . VAL A 1 222 ? -18.538 -5.062 7.503 1.00 89.81 222 VAL A C 1
ATOM 1778 O O . VAL A 1 222 ? -17.663 -5.001 6.640 1.00 89.81 222 VAL A O 1
ATOM 1781 N N . ARG A 1 223 ? -19.365 -4.043 7.764 1.00 87.12 223 ARG A N 1
ATOM 1782 C CA . ARG A 1 223 ? -19.389 -2.809 6.963 1.00 87.12 223 ARG A CA 1
ATOM 1783 C C . ARG A 1 223 ? -18.482 -1.704 7.489 1.00 87.12 223 ARG A C 1
ATOM 1785 O O . ARG A 1 223 ? -18.146 -0.789 6.747 1.00 87.12 223 ARG A O 1
ATOM 1792 N N . ALA A 1 224 ? -18.069 -1.778 8.744 1.00 91.88 224 ALA A N 1
ATOM 1793 C CA . ALA A 1 224 ? -17.039 -0.920 9.305 1.00 91.88 224 ALA A CA 1
ATOM 1794 C C . ALA A 1 224 ? -16.284 -1.670 10.391 1.00 91.88 224 ALA A C 1
ATOM 1796 O O . ALA A 1 224 ? -16.864 -2.488 11.109 1.00 91.88 224 ALA A O 1
ATOM 1797 N N . PHE A 1 225 ? -14.993 -1.393 10.509 1.00 94.38 225 PHE A N 1
ATOM 1798 C CA . PHE A 1 225 ? -14.183 -1.982 11.557 1.00 94.38 225 PHE A CA 1
ATOM 1799 C C . PHE A 1 225 ? -13.066 -1.048 12.020 1.00 94.38 225 PHE A C 1
ATOM 1801 O O . PHE A 1 225 ? -12.650 -0.141 11.298 1.00 94.38 225 PHE A O 1
ATOM 1808 N N . ALA A 1 226 ? -12.567 -1.309 13.224 1.00 95.62 226 ALA A N 1
ATOM 1809 C CA . ALA A 1 226 ? -11.283 -0.815 13.693 1.00 95.62 226 ALA A CA 1
ATOM 1810 C C . ALA A 1 226 ? -10.347 -2.012 13.880 1.00 95.62 226 ALA A C 1
ATOM 1812 O O . ALA A 1 226 ? -10.639 -2.904 14.670 1.00 95.62 226 ALA A O 1
ATOM 1813 N N . SER A 1 227 ? -9.238 -2.058 13.152 1.00 95.25 227 SER A N 1
ATOM 1814 C CA . SER A 1 227 ? -8.181 -3.041 13.398 1.00 95.25 227 SER A CA 1
ATOM 1815 C C . SER A 1 227 ? -7.172 -2.477 14.379 1.00 95.25 227 SER A C 1
ATOM 1817 O O . SER A 1 227 ? -6.826 -1.299 14.280 1.00 95.25 227 SER A O 1
ATOM 1819 N N . VAL A 1 228 ? -6.716 -3.305 15.317 1.00 95.19 228 VAL A N 1
ATOM 1820 C CA . VAL A 1 228 ? -5.755 -2.911 16.342 1.00 95.19 228 VAL A CA 1
ATOM 1821 C C . VAL A 1 228 ? -4.547 -3.845 16.399 1.00 95.19 228 VAL A C 1
ATOM 1823 O O . VAL A 1 228 ? -4.679 -5.069 16.339 1.00 95.19 228 VAL A O 1
ATOM 1826 N N . ARG A 1 229 ? -3.359 -3.258 16.577 1.00 91.81 229 ARG A N 1
ATOM 1827 C CA . ARG A 1 229 ? -2.125 -3.966 16.946 1.00 91.81 229 ARG A CA 1
ATOM 1828 C C . ARG A 1 229 ? -1.341 -3.180 17.992 1.00 91.81 229 ARG A C 1
ATOM 1830 O O . ARG A 1 229 ? -1.361 -1.952 17.974 1.00 91.81 229 ARG A O 1
ATOM 1837 N N . GLN A 1 230 ? -0.642 -3.879 18.879 1.00 91.00 230 GLN A N 1
ATOM 1838 C CA . GLN A 1 230 ? 0.265 -3.245 19.834 1.00 91.00 230 GLN A CA 1
ATOM 1839 C C . GLN A 1 230 ? 1.664 -3.122 19.222 1.00 91.00 230 GLN A C 1
ATOM 1841 O O . GLN A 1 230 ? 2.114 -4.022 18.513 1.00 91.00 230 GLN A O 1
ATOM 1846 N N . THR A 1 231 ? 2.343 -2.011 19.478 1.00 85.06 231 THR A N 1
ATOM 1847 C CA . THR A 1 231 ? 3.736 -1.788 19.085 1.00 85.06 231 THR A CA 1
ATOM 1848 C C . THR A 1 231 ? 4.692 -2.365 20.133 1.00 85.06 231 THR A C 1
ATOM 1850 O O . THR A 1 231 ? 4.309 -2.520 21.297 1.00 85.06 231 THR A O 1
ATOM 1853 N N . PRO A 1 232 ? 5.976 -2.588 19.789 1.00 83.38 232 PRO A N 1
ATOM 1854 C CA . PRO A 1 232 ? 6.996 -2.957 20.776 1.00 83.38 232 PRO A CA 1
ATOM 1855 C C . PRO A 1 232 ? 7.165 -1.936 21.915 1.00 83.38 232 PRO A C 1
ATOM 1857 O O . PRO A 1 232 ? 7.596 -2.297 23.005 1.00 83.38 232 PRO A O 1
ATOM 1860 N N . SER A 1 233 ? 6.806 -0.666 21.687 1.00 85.31 233 SER A N 1
ATOM 1861 C CA . SER A 1 233 ? 6.825 0.391 22.709 1.00 85.31 233 SER A CA 1
ATOM 1862 C C . SER A 1 233 ? 5.618 0.368 23.656 1.00 85.31 233 SER A C 1
ATOM 1864 O O . SER A 1 233 ? 5.523 1.216 24.541 1.00 85.31 233 SER A O 1
ATOM 1866 N N . GLY A 1 234 ? 4.680 -0.565 23.469 1.00 89.94 234 GLY A N 1
ATOM 1867 C CA . GLY A 1 234 ? 3.460 -0.687 24.266 1.00 89.94 234 GLY A CA 1
ATOM 1868 C C . GLY A 1 234 ? 2.310 0.222 23.821 1.00 89.94 234 GLY A C 1
ATOM 1869 O O . GLY A 1 234 ? 1.219 0.111 24.380 1.00 89.94 234 GLY A O 1
ATOM 1870 N N . ARG A 1 235 ? 2.521 1.076 22.807 1.00 92.56 235 ARG A N 1
ATOM 1871 C CA . ARG A 1 235 ? 1.468 1.885 22.173 1.00 92.56 235 ARG A CA 1
ATOM 1872 C C . ARG A 1 235 ? 0.589 1.039 21.252 1.00 92.56 235 ARG A C 1
ATOM 1874 O O . ARG A 1 235 ? 0.916 -0.095 20.913 1.00 92.56 235 ARG A O 1
ATOM 1881 N N . TRP A 1 236 ? -0.534 1.603 20.832 1.00 94.19 236 TRP A N 1
ATOM 1882 C CA . TRP A 1 236 ? -1.540 0.935 20.018 1.00 94.19 236 TRP A CA 1
ATOM 1883 C C . TRP A 1 236 ? -1.721 1.620 18.669 1.00 94.19 236 TRP A C 1
ATOM 1885 O O . TRP A 1 236 ? -2.015 2.816 18.575 1.00 94.19 236 TRP A O 1
ATOM 1895 N N . TYR A 1 237 ? -1.588 0.837 17.605 1.00 93.50 237 TYR A N 1
ATOM 1896 C CA . TYR A 1 237 ? -1.968 1.260 16.270 1.00 93.50 237 TYR A CA 1
ATOM 1897 C C . TYR A 1 237 ? -3.387 0.826 15.953 1.00 93.50 237 TYR A C 1
ATOM 1899 O O . TYR A 1 237 ? -3.728 -0.346 16.094 1.00 93.50 237 TYR A O 1
ATOM 1907 N N . TYR A 1 238 ? -4.177 1.782 15.479 1.00 95.25 238 TYR A N 1
ATOM 1908 C CA . TYR A 1 238 ? -5.554 1.621 15.059 1.00 95.25 238 TYR A CA 1
ATOM 1909 C C . TYR A 1 238 ? -5.685 1.967 13.580 1.00 95.25 238 TYR A C 1
ATOM 1911 O O . TYR A 1 238 ? -5.171 2.983 13.113 1.00 95.25 238 TYR A O 1
ATOM 1919 N N . THR A 1 239 ? -6.405 1.125 12.846 1.00 93.88 239 THR A N 1
ATOM 1920 C CA . THR A 1 239 ? -6.870 1.404 11.485 1.00 93.88 239 THR A CA 1
ATOM 1921 C C . THR A 1 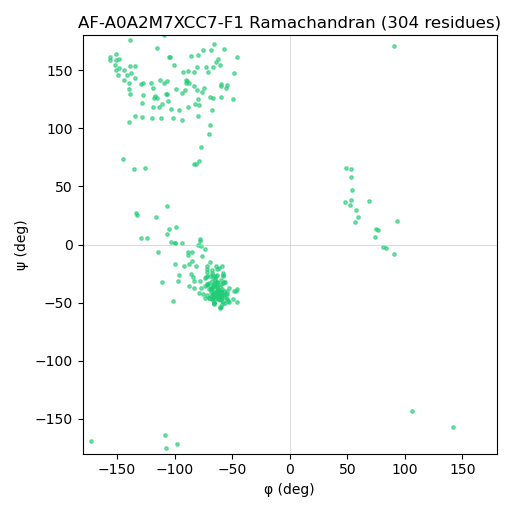239 ? -8.388 1.352 11.472 1.00 93.88 239 THR A C 1
ATOM 1923 O O . THR A 1 239 ? -8.973 0.279 11.582 1.00 93.88 239 THR A O 1
ATOM 1926 N N . LEU A 1 240 ? -9.019 2.510 11.338 1.00 94.19 240 LEU A N 1
ATOM 1927 C CA . LEU A 1 240 ? -10.441 2.668 11.082 1.00 94.19 240 LEU A CA 1
ATOM 1928 C C . LEU A 1 240 ? -10.707 2.464 9.598 1.00 94.19 240 LEU A C 1
ATOM 1930 O O . LEU A 1 240 ? -10.031 3.049 8.750 1.00 94.19 240 LEU A O 1
ATOM 1934 N N . CYS A 1 241 ? -11.713 1.664 9.280 1.00 91.81 241 CYS A N 1
ATOM 1935 C CA . CYS A 1 241 ? -12.085 1.414 7.905 1.00 91.81 241 CYS A CA 1
ATOM 1936 C C . CYS A 1 241 ? -13.597 1.271 7.752 1.00 91.81 241 CYS A C 1
ATOM 1938 O O . CYS A 1 241 ? -14.270 0.657 8.583 1.00 91.81 241 CYS A O 1
ATOM 1940 N N . ARG A 1 242 ? -14.124 1.817 6.657 1.00 89.06 242 ARG A N 1
ATOM 1941 C CA . ARG A 1 242 ? -15.506 1.629 6.225 1.00 89.06 242 ARG A CA 1
ATOM 1942 C C . ARG A 1 242 ? -15.547 0.914 4.879 1.00 89.06 242 ARG A C 1
ATOM 1944 O O . ARG A 1 242 ? -14.986 1.382 3.897 1.00 89.06 242 ARG A O 1
ATOM 1951 N N . TYR A 1 243 ? -16.310 -0.164 4.817 1.00 79.44 243 TYR A N 1
ATOM 1952 C CA . TYR A 1 243 ? -16.734 -0.812 3.587 1.00 79.44 243 TYR A CA 1
ATOM 1953 C C . TYR A 1 243 ? -17.969 -0.116 2.994 1.00 79.44 243 TYR A C 1
ATOM 1955 O O . TYR A 1 243 ? -18.836 0.364 3.723 1.00 79.44 243 TYR A O 1
ATOM 1963 N N . ALA A 1 244 ? -18.088 -0.130 1.665 1.00 70.25 244 ALA A N 1
ATOM 1964 C CA . ALA A 1 244 ? -19.283 0.302 0.936 1.00 70.25 244 ALA A CA 1
ATOM 1965 C C . ALA A 1 244 ? -19.780 1.726 1.304 1.00 70.25 244 ALA A C 1
ATOM 1967 O O . ALA A 1 244 ? -20.906 1.881 1.793 1.00 70.25 244 ALA A O 1
ATOM 1968 N N . PRO A 1 245 ? -18.986 2.781 1.016 1.00 69.44 245 PRO A N 1
ATOM 1969 C CA . PRO A 1 245 ? -19.273 4.164 1.426 1.00 69.44 245 PRO A CA 1
ATOM 1970 C C . PRO A 1 245 ? -20.607 4.718 0.902 1.00 69.44 245 PRO A C 1
ATOM 1972 O O . PRO A 1 245 ? -21.122 5.685 1.453 1.00 69.44 245 PRO A O 1
ATOM 1975 N N . VAL A 1 246 ? -21.175 4.094 -0.134 1.00 74.75 246 VAL A N 1
ATOM 1976 C CA . VAL A 1 246 ? -22.473 4.455 -0.726 1.00 74.75 246 VAL A CA 1
ATOM 1977 C C . VAL A 1 246 ? -23.657 3.944 0.106 1.00 74.75 246 VAL A C 1
ATOM 1979 O O . VAL A 1 246 ? -24.711 4.566 0.122 1.00 74.75 246 VAL A O 1
ATOM 1982 N N . THR A 1 247 ? -23.502 2.810 0.793 1.00 72.19 247 THR A N 1
ATOM 1983 C CA . THR A 1 247 ? -24.621 2.083 1.433 1.00 72.19 247 THR A CA 1
ATOM 1984 C C . THR A 1 247 ? -24.546 2.045 2.955 1.00 72.19 247 THR A C 1
ATOM 1986 O O . THR A 1 247 ? -25.453 1.535 3.608 1.00 72.19 247 THR A O 1
ATOM 1989 N N . TYR A 1 248 ? -23.450 2.537 3.531 1.00 78.38 248 TYR A N 1
ATOM 1990 C CA . TYR A 1 248 ? -23.222 2.504 4.966 1.00 78.38 248 TYR A CA 1
ATOM 1991 C C . TYR A 1 248 ? -22.587 3.808 5.443 1.00 78.38 248 TYR A C 1
ATOM 1993 O O . TYR A 1 248 ? -21.629 4.306 4.845 1.00 78.38 248 TYR A O 1
ATOM 2001 N N . TRP A 1 249 ? -23.108 4.373 6.530 1.00 82.44 249 TRP A N 1
ATOM 2002 C CA . TRP A 1 249 ? -22.564 5.588 7.123 1.00 82.44 249 TRP A CA 1
ATOM 2003 C C . TRP A 1 249 ? -21.719 5.251 8.352 1.00 82.44 249 TRP A C 1
ATOM 2005 O O . TRP A 1 249 ? -22.239 4.871 9.393 1.00 82.44 249 TRP A O 1
ATOM 2015 N N . PHE A 1 250 ? -20.403 5.406 8.221 1.00 89.25 250 PHE A N 1
ATOM 2016 C CA . PHE A 1 250 ? -19.441 5.345 9.321 1.00 89.25 250 PHE A CA 1
ATOM 2017 C C . PHE A 1 250 ? -18.419 6.461 9.074 1.00 89.25 250 PHE A C 1
ATOM 2019 O O . PHE A 1 250 ? -17.647 6.367 8.114 1.00 89.25 250 PHE A O 1
ATOM 2026 N N . PRO A 1 251 ? -18.482 7.568 9.835 1.00 90.31 251 PRO A N 1
ATOM 2027 C CA . PRO A 1 251 ? -17.825 8.821 9.477 1.00 90.31 251 PRO A CA 1
ATOM 2028 C C . PRO A 1 251 ? -16.339 8.811 9.856 1.00 90.31 251 PRO A C 1
ATOM 2030 O O . PRO A 1 251 ? -15.917 9.534 10.755 1.00 90.31 251 PRO A O 1
ATOM 2033 N N . VAL A 1 252 ? -15.544 7.998 9.152 1.00 92.12 252 VAL A N 1
ATOM 2034 C CA . VAL A 1 252 ? -14.107 7.791 9.411 1.00 92.12 252 VAL A CA 1
ATOM 2035 C C . VAL A 1 252 ? -13.343 9.110 9.636 1.00 92.12 252 VAL A C 1
ATOM 2037 O O . VAL A 1 252 ? -12.680 9.204 10.671 1.00 92.12 252 VAL A O 1
ATOM 2040 N N . PRO A 1 253 ? -13.473 10.156 8.783 1.00 90.62 253 PRO A N 1
ATOM 2041 C CA . PRO A 1 253 ? -12.748 11.412 8.996 1.00 90.62 253 PRO A CA 1
ATOM 2042 C C . PRO A 1 253 ? -13.124 12.136 10.286 1.00 90.62 253 PRO A C 1
ATOM 2044 O O . PRO A 1 253 ? -12.258 12.664 10.973 1.00 90.62 253 PRO A O 1
ATOM 2047 N N . GLU A 1 254 ? -14.410 12.155 10.634 1.00 92.56 254 GLU A N 1
ATOM 2048 C CA . GLU A 1 254 ? -14.889 12.857 11.826 1.00 92.56 254 GLU A CA 1
ATOM 2049 C C . GLU A 1 254 ? -14.518 12.103 13.106 1.00 92.56 254 GLU A C 1
ATOM 2051 O O . GLU A 1 254 ? -14.172 12.730 14.108 1.00 92.56 254 GLU A O 1
ATOM 2056 N N . ILE A 1 255 ? -14.530 10.764 13.063 1.00 94.56 255 ILE A N 1
ATOM 2057 C CA . ILE A 1 255 ? -14.040 9.930 14.164 1.00 94.56 255 ILE A CA 1
ATOM 2058 C C . ILE A 1 255 ? -12.566 10.232 14.409 1.00 94.56 255 ILE A C 1
ATOM 2060 O O . ILE A 1 255 ? -12.204 10.610 15.519 1.00 94.56 255 ILE A O 1
ATOM 2064 N N . GLY A 1 256 ? -11.719 10.134 13.383 1.00 93.50 256 GLY A N 1
ATOM 2065 C CA . GLY A 1 256 ? -10.294 10.389 13.569 1.00 93.50 256 GLY A CA 1
ATOM 2066 C C . GLY A 1 256 ? -9.975 11.837 13.929 1.00 93.50 256 GLY A C 1
ATOM 2067 O O . GLY A 1 256 ? -9.103 12.054 14.762 1.00 93.50 256 GLY A O 1
ATOM 2068 N N . ARG A 1 257 ? -10.719 12.826 13.412 1.00 93.12 257 ARG A N 1
ATOM 2069 C CA . ARG A 1 257 ? -10.586 14.232 13.830 1.00 93.12 257 ARG A CA 1
ATOM 2070 C C . ARG A 1 257 ? -10.817 14.386 15.334 1.00 93.12 257 ARG A C 1
ATOM 2072 O O . ARG A 1 257 ? -9.985 14.976 16.012 1.00 93.12 257 ARG A O 1
ATOM 2079 N N . ARG A 1 258 ? -11.905 13.820 15.864 1.00 94.62 258 ARG A N 1
ATOM 2080 C CA . ARG A 1 258 ? -12.224 13.876 17.301 1.00 94.62 258 ARG A CA 1
ATOM 2081 C C . ARG A 1 258 ? -11.252 13.072 18.154 1.00 94.62 258 ARG A C 1
ATOM 2083 O O . ARG A 1 258 ? -10.910 13.511 19.245 1.00 94.62 258 ARG A O 1
ATOM 2090 N N . LEU A 1 259 ? -10.790 11.920 17.672 1.00 94.75 259 LEU A N 1
ATOM 2091 C CA . LEU A 1 259 ? -9.740 11.164 18.355 1.00 94.75 259 LEU A CA 1
ATOM 2092 C C . LEU A 1 259 ? -8.442 11.978 18.424 1.00 94.75 259 LEU A C 1
ATOM 2094 O O . LEU A 1 259 ? -7.859 12.074 19.497 1.00 94.75 259 LEU A O 1
ATOM 2098 N N . SER A 1 260 ? -8.046 12.645 17.336 1.00 92.88 260 SER A N 1
ATOM 2099 C CA . SER A 1 260 ? -6.889 13.550 17.314 1.00 92.88 260 SER A CA 1
ATOM 2100 C C . SER A 1 260 ? -7.069 14.790 18.196 1.00 92.88 260 SER A C 1
ATOM 2102 O O . SER A 1 260 ? -6.088 15.288 18.727 1.00 92.88 260 SER A O 1
ATOM 2104 N N . GLU A 1 261 ? -8.286 15.304 18.396 1.00 93.44 261 GLU A N 1
ATOM 2105 C CA . GLU A 1 261 ? -8.528 16.382 19.374 1.00 93.44 261 GLU A CA 1
ATOM 2106 C C . GLU A 1 261 ? -8.294 15.917 20.815 1.00 93.44 261 GLU A C 1
ATOM 2108 O O . GLU A 1 261 ? -7.847 16.694 21.656 1.00 93.44 261 GLU A O 1
ATOM 2113 N N . GLN A 1 262 ? -8.612 14.654 21.104 1.00 92.81 262 GLN A N 1
ATOM 2114 C CA . GLN A 1 262 ? -8.461 14.077 22.436 1.00 92.81 262 GLN A CA 1
ATOM 2115 C C . GLN A 1 262 ? -7.055 13.517 22.697 1.00 92.81 262 GLN A C 1
ATOM 2117 O O . GLN A 1 262 ? -6.664 13.395 23.855 1.00 92.81 262 GLN A O 1
ATOM 2122 N N . GLU A 1 263 ? -6.334 13.138 21.642 1.00 92.31 263 GLU A N 1
ATOM 2123 C CA . GLU A 1 263 ? -4.983 12.576 21.689 1.00 92.31 263 GLU A CA 1
ATOM 2124 C C . GLU A 1 263 ? -4.159 13.043 20.465 1.00 92.31 263 GLU A C 1
ATOM 2126 O O . GLU A 1 263 ? -3.929 12.268 19.526 1.00 92.31 263 GLU A O 1
ATOM 2131 N N . PRO A 1 264 ? -3.729 14.322 20.426 1.00 89.44 264 PRO A N 1
ATOM 2132 C CA . PRO A 1 264 ? -3.040 14.900 19.267 1.00 89.44 264 PRO A CA 1
ATOM 2133 C C . PRO A 1 264 ? -1.766 14.153 18.870 1.00 89.44 264 PRO A C 1
ATOM 2135 O O . PRO A 1 264 ? -1.431 14.050 17.689 1.00 89.44 264 PRO A O 1
ATOM 2138 N N . GLU A 1 265 ? -1.061 13.593 19.849 1.00 87.50 265 GLU A N 1
ATOM 2139 C CA . GLU A 1 265 ? 0.158 12.828 19.648 1.00 87.50 265 GLU A CA 1
ATOM 2140 C C . GLU A 1 265 ? -0.080 11.504 18.925 1.00 87.50 265 GLU A C 1
ATOM 2142 O O . GLU A 1 265 ? 0.846 11.007 18.294 1.00 87.50 265 GLU A O 1
ATOM 2147 N N . ALA A 1 266 ? -1.285 10.924 18.976 1.00 86.12 266 ALA A N 1
ATOM 2148 C CA . ALA A 1 266 ? -1.569 9.674 18.276 1.00 86.12 266 ALA A CA 1
ATOM 2149 C C . ALA A 1 266 ? -1.537 9.846 16.752 1.00 86.12 266 ALA A C 1
ATOM 2151 O O . ALA A 1 266 ? -1.294 8.867 16.049 1.00 86.12 266 ALA A O 1
ATOM 2152 N N . ALA A 1 267 ? -1.723 11.076 16.258 1.00 84.12 267 ALA A N 1
ATOM 2153 C CA . ALA A 1 267 ? -1.613 11.450 14.851 1.00 84.12 267 ALA A CA 1
ATOM 2154 C C . ALA A 1 267 ? -2.476 10.578 13.918 1.00 84.12 267 ALA A C 1
ATOM 2156 O O . ALA A 1 267 ? -1.968 9.938 12.993 1.00 84.12 267 ALA A O 1
ATOM 2157 N N . PHE A 1 268 ? -3.795 10.551 14.151 1.00 88.31 268 PHE A N 1
ATOM 2158 C CA . PHE A 1 268 ? -4.715 9.914 13.210 1.00 88.31 268 PHE A CA 1
ATOM 2159 C C . PHE A 1 268 ? -4.744 10.692 11.889 1.00 88.31 268 PHE A C 1
ATOM 2161 O O . PHE A 1 268 ? -5.009 11.894 11.865 1.00 88.31 268 PHE A O 1
ATOM 2168 N N . GLY A 1 269 ? -4.499 9.988 10.788 1.00 84.56 269 GLY A N 1
ATOM 2169 C CA . GLY A 1 269 ? -4.495 10.523 9.433 1.00 84.56 269 GLY A CA 1
ATOM 2170 C C . GLY A 1 269 ? -4.887 9.468 8.400 1.00 84.56 269 GLY A C 1
ATOM 2171 O O . GLY A 1 269 ? -4.921 8.268 8.680 1.00 84.56 269 GLY A O 1
ATOM 2172 N N . GLY A 1 270 ? -5.238 9.921 7.202 1.00 83.81 270 GLY A N 1
ATOM 2173 C CA . GLY A 1 270 ? -5.726 9.070 6.120 1.00 83.81 270 GLY A CA 1
ATOM 2174 C C . GLY A 1 270 ? -6.842 9.745 5.332 1.00 83.81 270 GLY A C 1
ATOM 2175 O O . GLY A 1 270 ? -6.951 10.971 5.328 1.00 83.81 270 GLY A O 1
ATOM 2176 N N . GLY A 1 271 ? -7.663 8.930 4.677 1.00 82.50 271 GLY A N 1
ATOM 2177 C CA . GLY A 1 271 ? -8.730 9.374 3.787 1.00 82.50 271 GLY A CA 1
ATOM 2178 C C . GLY A 1 271 ? -10.139 9.180 4.352 1.00 82.50 271 GLY A C 1
ATOM 2179 O O . GLY A 1 271 ? -10.360 8.949 5.541 1.00 82.50 271 GLY A O 1
ATOM 2180 N N . ASP A 1 272 ? -11.115 9.250 3.453 1.00 83.31 272 ASP A N 1
ATOM 2181 C CA . ASP A 1 272 ? -12.551 9.141 3.739 1.00 83.31 272 ASP A CA 1
ATOM 2182 C C . ASP A 1 272 ? -13.027 7.727 4.120 1.00 83.31 272 ASP A C 1
ATOM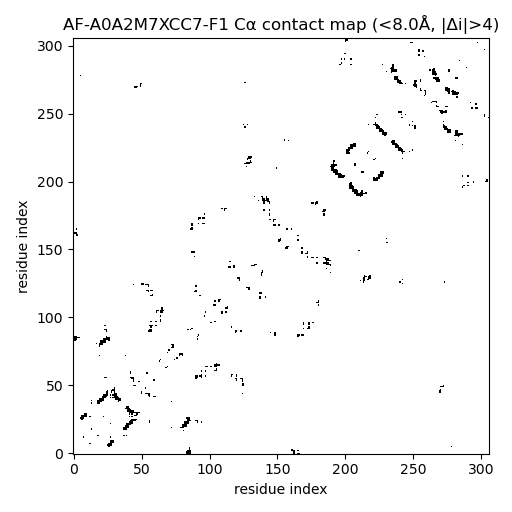 2184 O O . ASP A 1 272 ? -14.062 7.553 4.770 1.00 83.31 272 ASP A O 1
ATOM 2188 N N . THR A 1 273 ? -12.275 6.718 3.689 1.00 86.12 273 THR A N 1
ATOM 2189 C CA . THR A 1 273 ? -12.630 5.297 3.778 1.00 86.12 273 THR A CA 1
ATOM 2190 C C . THR A 1 273 ? -11.745 4.560 4.777 1.00 86.12 273 THR A C 1
ATOM 2192 O O . THR A 1 273 ? -12.193 3.611 5.420 1.00 86.12 273 THR A O 1
ATOM 2195 N N . VAL A 1 274 ? -10.490 4.991 4.911 1.00 89.44 274 VAL A N 1
ATOM 2196 C CA . VAL A 1 274 ? -9.465 4.360 5.746 1.00 89.44 274 VAL A CA 1
ATOM 2197 C C . VAL A 1 274 ? -8.681 5.453 6.447 1.00 89.44 274 VAL A C 1
ATOM 2199 O O . VAL A 1 274 ? -8.183 6.369 5.795 1.00 89.44 274 VAL A O 1
ATOM 2202 N N . MET A 1 275 ? -8.534 5.330 7.757 1.00 90.75 275 MET A N 1
ATOM 2203 C CA . MET A 1 275 ? -7.764 6.252 8.581 1.00 90.75 275 MET A CA 1
ATOM 2204 C C . MET A 1 275 ? -7.069 5.483 9.689 1.00 90.75 275 MET A C 1
ATOM 2206 O O . MET A 1 275 ? -7.571 4.471 10.162 1.00 90.75 275 MET A O 1
ATOM 2210 N N . GLY A 1 276 ? -5.921 5.959 10.137 1.00 90.62 276 GLY A N 1
ATOM 2211 C CA . GLY A 1 276 ? -5.229 5.343 11.252 1.00 90.62 276 GLY A CA 1
ATOM 2212 C C . GLY A 1 276 ? -4.036 6.157 11.691 1.00 90.62 276 GLY A C 1
ATOM 2213 O O . GLY A 1 276 ? -3.836 7.284 11.259 1.00 90.62 276 GLY A O 1
ATOM 2214 N N . ASN A 1 277 ? -3.223 5.566 12.544 1.00 87.81 277 ASN A N 1
ATOM 2215 C CA . ASN A 1 277 ? -2.024 6.183 13.105 1.00 87.81 277 ASN A CA 1
ATOM 2216 C C . ASN A 1 277 ? -0.740 5.447 12.683 1.00 87.81 277 ASN A C 1
ATOM 2218 O O . ASN A 1 277 ? 0.286 5.555 13.348 1.00 87.81 277 ASN A O 1
ATOM 2222 N N . ALA A 1 278 ? -0.780 4.718 11.561 1.00 70.06 278 ALA A N 1
ATOM 2223 C CA . ALA A 1 278 ? 0.333 3.894 11.076 1.00 70.06 278 ALA A CA 1
ATOM 2224 C C . ALA A 1 278 ? 1.634 4.683 10.836 1.00 70.06 278 ALA A C 1
ATOM 2226 O O . ALA A 1 278 ? 2.722 4.126 10.933 1.00 70.06 278 ALA A O 1
ATOM 2227 N N . ARG A 1 279 ? 1.528 5.984 10.542 1.00 71.88 279 ARG A N 1
ATOM 2228 C CA . ARG A 1 279 ? 2.676 6.875 10.303 1.00 71.88 279 ARG A CA 1
ATOM 2229 C C . ARG A 1 279 ? 3.036 7.736 11.525 1.00 71.88 279 ARG A C 1
ATOM 2231 O O . ARG A 1 279 ? 3.977 8.521 11.453 1.00 71.88 279 ARG A O 1
ATOM 2238 N N . GLY A 1 280 ? 2.312 7.576 12.634 1.00 78.25 280 GLY A N 1
ATOM 2239 C CA . GLY A 1 280 ? 2.516 8.279 13.900 1.00 78.25 280 GLY A CA 1
ATOM 2240 C C . GLY A 1 280 ? 3.105 7.386 15.001 1.00 78.25 280 GLY A C 1
ATOM 2241 O O . GLY A 1 280 ? 3.430 6.219 14.770 1.00 78.25 280 GLY A O 1
ATOM 2242 N N . PRO A 1 281 ? 3.241 7.911 16.230 1.00 83.06 281 PRO A N 1
ATOM 2243 C CA . PRO A 1 281 ? 3.751 7.148 17.369 1.00 83.06 281 PRO A CA 1
ATOM 2244 C C . PRO A 1 281 ? 2.719 6.166 17.949 1.00 83.06 281 PRO A C 1
ATOM 2246 O O . PRO A 1 281 ? 3.076 5.334 18.777 1.00 83.06 281 PRO A O 1
ATOM 2249 N N . GLY A 1 282 ? 1.454 6.239 17.526 1.00 90.56 282 GLY A N 1
ATOM 2250 C CA . GLY A 1 282 ? 0.381 5.380 18.021 1.00 90.56 282 GLY A CA 1
ATOM 2251 C C . GLY A 1 282 ? -0.349 5.979 19.222 1.00 90.56 282 GLY A C 1
ATOM 2252 O O . GLY A 1 282 ? 0.088 6.981 19.781 1.00 90.56 282 GLY A O 1
ATOM 2253 N N . SER A 1 283 ? -1.458 5.363 19.616 1.00 94.56 283 SER A N 1
ATOM 2254 C CA . SER A 1 283 ? -2.276 5.769 20.761 1.00 94.56 283 SER A CA 1
ATOM 2255 C C . SER A 1 283 ? -1.787 5.109 22.052 1.00 94.56 283 SER A C 1
ATOM 2257 O O . SER A 1 283 ? -1.252 4.001 22.050 1.00 94.56 283 SER A O 1
ATOM 2259 N N . THR A 1 284 ? -1.963 5.799 23.165 1.00 95.50 284 THR A N 1
ATOM 2260 C CA . THR A 1 284 ? -1.775 5.303 24.530 1.00 95.50 284 THR A CA 1
ATOM 2261 C C . THR A 1 284 ? -2.984 4.518 25.031 1.00 95.50 284 THR A C 1
ATOM 2263 O O . THR A 1 284 ? -2.842 3.717 25.952 1.00 95.50 284 THR A O 1
ATOM 2266 N N . ARG A 1 285 ? -4.151 4.691 24.398 1.00 95.94 285 ARG A N 1
ATOM 2267 C CA . ARG A 1 285 ? -5.403 4.042 24.790 1.00 95.94 285 ARG A CA 1
ATOM 2268 C C . ARG A 1 285 ? -5.431 2.583 24.380 1.00 95.94 285 ARG A C 1
ATOM 2270 O O . ARG A 1 285 ? -5.183 2.238 23.217 1.00 95.94 285 ARG A O 1
ATOM 2277 N N . GLY A 1 286 ? -5.805 1.735 25.330 1.00 97.00 286 GLY A N 1
ATOM 2278 C CA . GLY A 1 286 ? -6.051 0.321 25.068 1.00 97.00 286 GLY A CA 1
ATOM 2279 C C . GLY A 1 286 ? -7.297 0.090 24.198 1.00 97.00 286 GLY A C 1
ATOM 2280 O O . GLY A 1 286 ? -8.107 1.006 24.023 1.00 97.00 286 GLY A O 1
ATOM 2281 N N . PRO A 1 287 ? -7.490 -1.135 23.670 1.00 97.62 287 PRO A N 1
ATOM 2282 C CA . PRO A 1 287 ? -8.615 -1.457 22.787 1.00 97.62 287 PRO A CA 1
ATOM 2283 C C . PRO A 1 287 ? -9.987 -1.113 23.380 1.00 97.62 287 PRO A C 1
ATOM 2285 O O . PRO A 1 287 ? -10.850 -0.595 22.678 1.00 97.62 287 PRO A O 1
ATOM 2288 N N . GLU A 1 288 ? -10.178 -1.356 24.678 1.00 97.75 288 GLU A N 1
ATOM 2289 C CA . GLU A 1 288 ? -11.436 -1.069 25.373 1.00 97.75 288 GLU A CA 1
ATOM 2290 C C . GLU A 1 288 ? -11.729 0.437 25.442 1.00 97.75 288 GLU A C 1
ATOM 2292 O O . GLU A 1 288 ? -12.800 0.878 25.028 1.00 97.75 288 GLU A O 1
ATOM 2297 N N . GLU A 1 289 ? -10.761 1.240 25.888 1.00 97.62 289 GLU A N 1
ATOM 2298 C CA . GLU A 1 289 ? -10.887 2.702 25.968 1.00 97.62 289 GLU A CA 1
ATOM 2299 C C . GLU A 1 289 ? -11.097 3.328 24.584 1.00 97.62 289 GLU A C 1
ATOM 2301 O O . GLU A 1 289 ? -11.905 4.243 24.418 1.00 97.62 289 GLU A O 1
ATOM 2306 N N . MET A 1 290 ? -10.393 2.821 23.566 1.00 97.38 290 MET A N 1
ATOM 2307 C CA . MET A 1 290 ? -10.564 3.280 22.190 1.00 97.38 290 MET A CA 1
ATOM 2308 C C . MET A 1 290 ? -11.956 2.936 21.653 1.00 97.38 290 MET A C 1
ATOM 2310 O O . MET A 1 290 ? -12.588 3.778 21.015 1.00 97.38 290 MET A O 1
ATOM 2314 N N . ALA A 1 291 ? -12.463 1.731 21.926 1.00 97.75 291 ALA A N 1
ATOM 2315 C CA . ALA A 1 291 ? -13.808 1.341 21.517 1.00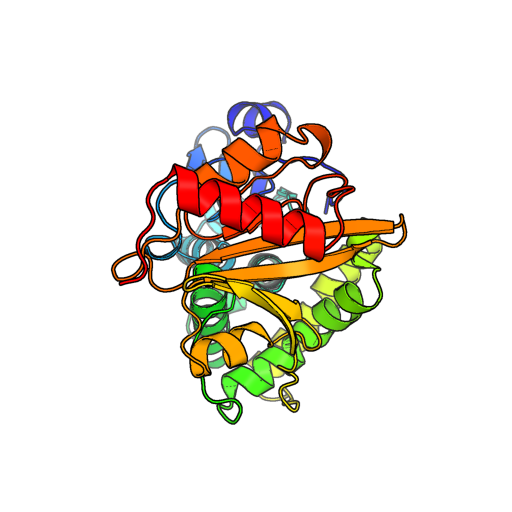 97.75 291 ALA A CA 1
ATOM 2316 C C . ALA A 1 291 ? -14.873 2.241 22.156 1.00 97.75 291 ALA A C 1
ATOM 2318 O O . ALA A 1 291 ? -15.731 2.770 21.450 1.00 97.75 291 ALA A O 1
ATOM 2319 N N . GLN A 1 292 ? -14.751 2.507 23.460 1.00 97.12 292 GLN A N 1
ATOM 2320 C CA . GLN A 1 292 ? -15.636 3.428 24.175 1.00 97.12 292 GLN A CA 1
ATOM 2321 C C . GLN A 1 292 ? -15.587 4.846 23.588 1.00 97.12 292 GLN A C 1
ATOM 2323 O O . GLN A 1 292 ? -16.629 5.480 23.421 1.00 97.12 292 GLN A O 1
ATOM 2328 N N . ALA A 1 293 ? -14.397 5.344 23.234 1.00 96.56 293 ALA A N 1
ATOM 2329 C CA . ALA A 1 293 ? -14.249 6.655 22.605 1.00 96.56 293 ALA A CA 1
ATOM 2330 C C . ALA A 1 293 ? -14.940 6.718 21.231 1.00 96.56 293 ALA A C 1
ATOM 2332 O O . ALA A 1 293 ? -15.641 7.690 20.940 1.00 96.56 293 ALA A O 1
ATOM 2333 N N . ILE A 1 294 ? -14.786 5.679 20.402 1.00 95.94 294 ILE A N 1
ATOM 2334 C CA . ILE A 1 294 ? -15.455 5.584 19.095 1.00 95.94 294 ILE A CA 1
ATOM 2335 C C . ILE A 1 294 ? -16.976 5.557 19.275 1.00 95.94 294 ILE A C 1
ATOM 2337 O O . ILE A 1 294 ? -17.675 6.327 18.614 1.00 95.94 294 ILE A O 1
ATOM 2341 N N . ASP A 1 295 ? -17.497 4.745 20.194 1.00 95.62 295 ASP A N 1
ATOM 2342 C CA . ASP A 1 295 ? -18.937 4.666 20.457 1.00 95.62 295 ASP A CA 1
ATOM 2343 C C . ASP A 1 295 ? -19.514 6.007 20.925 1.00 95.62 295 ASP A C 1
ATOM 2345 O O . ASP A 1 295 ? -20.541 6.457 20.412 1.00 95.62 295 ASP A O 1
ATOM 2349 N N . GLN A 1 296 ? -18.834 6.699 21.844 1.00 95.06 296 GLN A N 1
ATOM 2350 C CA . GLN A 1 296 ? -19.245 8.033 22.293 1.00 95.06 296 GLN A CA 1
ATOM 2351 C C . GLN A 1 296 ? -19.294 9.033 21.134 1.00 95.06 296 GLN A C 1
ATOM 2353 O O . GLN A 1 296 ? -20.246 9.809 21.022 1.00 95.06 296 GLN A O 1
ATOM 2358 N N . ILE A 1 297 ? -18.301 9.000 20.241 1.00 94.81 297 ILE A N 1
ATOM 2359 C CA . ILE A 1 297 ? -18.290 9.843 19.044 1.00 94.81 297 ILE A CA 1
ATOM 2360 C C . ILE A 1 297 ? -19.488 9.518 18.143 1.00 94.81 297 ILE A C 1
ATOM 2362 O O . ILE A 1 297 ? -20.189 10.433 17.714 1.00 94.81 297 ILE A O 1
ATOM 2366 N N . LEU A 1 298 ? -19.765 8.240 17.879 1.00 92.56 298 LEU A N 1
ATOM 2367 C CA . LEU A 1 298 ? -20.888 7.827 17.031 1.00 92.56 298 LEU A CA 1
ATOM 2368 C C . LEU A 1 298 ? -22.246 8.257 17.607 1.00 92.56 298 LEU A C 1
ATOM 2370 O O . LEU A 1 298 ? -23.097 8.743 16.856 1.00 92.56 298 LEU A O 1
ATOM 2374 N N . ILE A 1 299 ? -22.422 8.154 18.929 1.00 91.88 299 ILE A N 1
ATOM 2375 C CA . ILE A 1 299 ? -23.617 8.634 19.642 1.00 91.88 299 ILE A CA 1
ATOM 2376 C C . ILE A 1 299 ? -23.785 10.146 19.451 1.00 91.88 299 ILE A C 1
ATOM 2378 O O . ILE A 1 299 ? -24.870 10.609 19.094 1.00 91.88 299 ILE A O 1
ATOM 2382 N N . LEU A 1 300 ? -22.713 10.926 19.635 1.00 90.31 300 LEU A N 1
ATOM 2383 C CA . LEU A 1 300 ? -22.739 12.384 19.457 1.00 90.31 300 LEU A CA 1
ATOM 2384 C C . LEU A 1 300 ? -23.064 12.793 18.017 1.00 90.31 300 LEU A C 1
ATOM 2386 O O . LEU A 1 300 ? -23.767 13.780 17.794 1.00 90.31 300 LEU A O 1
ATOM 2390 N N . LEU A 1 301 ? -22.585 12.021 17.044 1.00 87.81 301 LEU A N 1
ATOM 2391 C CA . LEU A 1 301 ? -22.866 12.229 15.625 1.00 87.81 301 LEU A CA 1
ATOM 2392 C C . LEU A 1 301 ? -24.267 11.758 15.212 1.00 87.81 301 LEU A C 1
ATOM 2394 O O . LEU A 1 301 ? -24.637 11.921 14.050 1.00 87.81 301 LEU A O 1
ATOM 2398 N N . LYS A 1 302 ? -25.053 11.199 16.146 1.00 83.44 302 LYS A N 1
ATOM 2399 C CA . LYS A 1 302 ? -26.385 10.626 15.899 1.00 83.44 302 LYS A CA 1
ATOM 2400 C C . LYS A 1 302 ? -26.374 9.603 14.762 1.00 83.44 302 LYS A C 1
ATOM 2402 O O . LYS A 1 302 ? -27.341 9.493 14.006 1.00 83.44 302 LYS A O 1
ATOM 2407 N N . VAL A 1 303 ? -25.275 8.860 14.628 1.00 70.56 303 VAL A N 1
ATOM 2408 C CA . VAL A 1 303 ? -25.172 7.787 13.640 1.00 70.56 303 VAL A CA 1
ATOM 2409 C C . VAL A 1 303 ? -26.106 6.673 14.095 1.00 70.56 303 VAL A C 1
ATOM 2411 O O . VAL A 1 303 ? -25.821 5.960 15.052 1.00 70.56 303 VAL A O 1
ATOM 2414 N N . SER A 1 304 ? -27.263 6.575 13.444 1.00 57.28 304 SER A N 1
ATOM 2415 C CA . SER A 1 304 ? -28.184 5.460 13.650 1.00 57.28 304 SER A CA 1
ATOM 2416 C C . SER A 1 304 ? -27.726 4.290 12.780 1.00 57.28 304 SER A C 1
ATOM 2418 O O . SER A 1 304 ? -27.359 4.528 11.623 1.00 57.28 304 SER A O 1
ATOM 2420 N N . PRO A 1 305 ? -27.719 3.047 13.294 1.00 53.47 305 PRO A N 1
ATOM 2421 C CA . PRO A 1 305 ? -27.503 1.893 12.437 1.00 53.47 305 PRO A CA 1
ATOM 2422 C C . PRO A 1 305 ? -28.609 1.860 11.362 1.00 53.47 305 PRO A C 1
ATOM 2424 O O . PRO A 1 305 ? -29.758 2.182 11.682 1.00 53.47 305 PRO A O 1
ATOM 2427 N N . PRO A 1 306 ? -28.272 1.549 10.099 1.00 51.81 306 PRO A N 1
ATOM 2428 C CA . PRO A 1 306 ? -29.265 1.336 9.053 1.00 51.81 306 PRO A CA 1
ATOM 2429 C C . PRO A 1 306 ? -30.126 0.100 9.322 1.00 51.81 306 PRO A C 1
ATOM 2431 O O . PRO A 1 306 ? -29.630 -0.842 9.985 1.00 51.81 306 PRO A O 1
#

Radius of gyration: 19.46 Å; Cα contacts (8 Å, |Δi|>4): 560; chains: 1; bounding box: 51×43×50 Å

Nearest PDB structures (foldseek):
  6nly-assembly1_B  TM=4.791E-01  e=3.188E-01  Homo sapiens
  6now-assembly2_B  TM=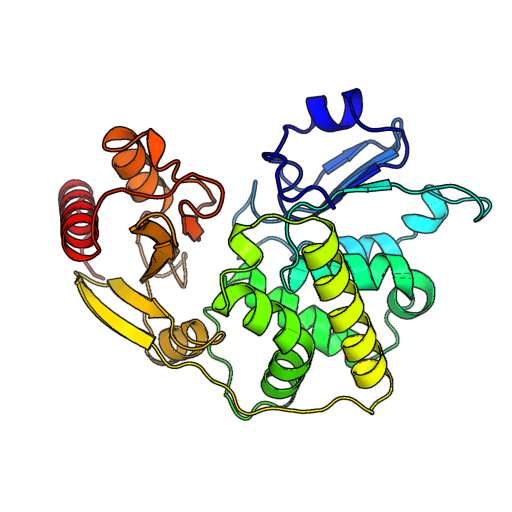3.590E-01  e=1.809E-01  Homo sapiens
  7ozs-assembly1_C  TM=6.583E-01  e=3.856E+00  Thermochaetoides thermophila DSM 1495
  5wyk-assembly1_MB  TM=5.809E-01  e=5.733E+00  Saccharomyces cerevisiae S288C

Sequence (306 aa):
MEPTRPPMNWEAFKTQMPRRSIAVDGFVNAPPCYDLQSQHFNFDHHAGPPRPAMLSSAMQVRSWIHDGLLTLLMPTGDEEVHVWMNDCDPDVALCYYAFVHHFIVAPMVNPALNRLFGHVDTMDKRAGLVDLPRDMEIVRQAAWIFQPYWDFRMSGALDRKDPGEHMGVLESIAGRIDDFASARGKSVSIEDDYETLHRGAGWEMVREIGPHARMKLARRQVRAFASVRQTPSGRWYYTLCRYAPVTYWFPVPEIGRRLSEQEPEAAFGGGDTVMGNARGPGSTRGPEEMAQAIDQILILLKVSPP

pLDDT: mean 92.75, std 6.82, range [51.81, 98.81]

Secondary structure (DSSP, 8-state):
--TTSPPBPHHHHHHHSPSSEEEETTSBSSSSEEETTTTEEEE-SSSSS-GGGS--HHHHHHHHHHTTHHHHH-SSS----EEE-S--SHHHHHHHHHHHTHHHHTT---HHHHHHHHHHHHHHHTTT-----TT-HHHHHHHHHHHHHHHHHHTTGGGG--HHHHHHHHHHHHHHHHHHHTT----------EEEEEE-SS-EEEEE-STTHHHHHHHTT--EEEEEEE-TTS-EEEEEEES-TTT----HHHHHHHHHHH-GGG--EE-SSEEE-TTSS-BSS-HHHHHHHHHHHHHHTT----